Protein AF-A4RTM7-F1 (afdb_monomer_lite)

Structure (mmCIF, N/CA/C/O backbone):
data_AF-A4RTM7-F1
#
_entry.id   AF-A4RTM7-F1
#
loop_
_atom_site.group_PDB
_atom_site.id
_atom_site.type_symbol
_atom_site.label_atom_id
_atom_site.label_alt_id
_atom_site.label_comp_id
_atom_site.label_asym_id
_atom_site.label_entity_id
_atom_site.label_seq_id
_atom_site.pdbx_PDB_ins_code
_atom_site.Cartn_x
_atom_site.Cartn_y
_atom_site.Cartn_z
_atom_site.occupancy
_atom_site.B_iso_or_equiv
_atom_site.auth_seq_id
_atom_site.auth_comp_id
_atom_site.auth_asym_id
_atom_site.auth_atom_id
_atom_site.pdbx_PDB_model_num
ATOM 1 N N . MET A 1 1 ? 20.385 11.181 -32.092 1.00 35.66 1 MET A N 1
ATOM 2 C CA . MET A 1 1 ? 19.353 11.398 -31.061 1.00 35.66 1 MET A CA 1
ATOM 3 C C . MET A 1 1 ? 19.000 10.026 -30.516 1.00 35.66 1 MET A C 1
ATOM 5 O O . MET A 1 1 ? 18.228 9.330 -31.153 1.00 35.66 1 MET A O 1
ATOM 9 N N . HIS A 1 2 ? 19.678 9.574 -29.461 1.00 38.41 2 HIS A N 1
ATOM 10 C CA . HIS A 1 2 ? 19.558 8.192 -28.982 1.00 38.41 2 HIS A CA 1
ATOM 11 C C . HIS A 1 2 ? 19.616 8.153 -27.453 1.00 38.41 2 HIS A C 1
ATOM 13 O O . HIS A 1 2 ? 20.612 7.759 -26.874 1.00 38.41 2 HIS A O 1
ATOM 19 N N . SER A 1 3 ? 18.560 8.628 -26.807 1.00 40.50 3 SER A N 1
ATOM 20 C CA . SER A 1 3 ? 18.019 8.032 -25.582 1.00 40.50 3 SER A CA 1
ATOM 21 C C . SER A 1 3 ? 16.742 8.798 -25.261 1.00 40.50 3 SER A C 1
ATOM 23 O O . SER A 1 3 ? 16.770 10.014 -25.075 1.00 40.50 3 SER A O 1
ATOM 25 N N . ALA A 1 4 ? 15.602 8.115 -25.308 1.00 44.12 4 ALA A N 1
ATOM 26 C CA . ALA A 1 4 ? 14.335 8.695 -24.893 1.00 44.12 4 ALA A CA 1
ATOM 27 C C . ALA A 1 4 ? 14.225 8.519 -23.379 1.00 44.12 4 ALA A C 1
ATOM 29 O O . ALA A 1 4 ? 13.539 7.623 -22.895 1.00 44.12 4 ALA A O 1
ATOM 30 N N . THR A 1 5 ? 14.937 9.353 -22.625 1.00 45.16 5 THR A N 1
ATOM 31 C CA . THR A 1 5 ? 14.685 9.457 -21.192 1.00 45.16 5 THR A CA 1
ATOM 32 C C . THR A 1 5 ? 13.267 9.985 -21.013 1.00 45.16 5 THR A C 1
ATOM 34 O O . THR A 1 5 ? 12.928 11.064 -21.503 1.00 45.16 5 THR A O 1
ATOM 37 N N . LEU A 1 6 ? 12.411 9.225 -20.336 1.00 50.06 6 LEU A N 1
ATOM 38 C CA . LEU A 1 6 ? 11.106 9.733 -19.936 1.00 50.06 6 LEU A CA 1
ATOM 39 C C . LEU A 1 6 ? 11.313 10.876 -18.941 1.00 50.06 6 LEU A C 1
ATOM 41 O O . LEU A 1 6 ? 11.918 10.680 -17.890 1.00 50.06 6 LEU A O 1
ATOM 45 N N . LEU A 1 7 ? 10.761 12.049 -19.268 1.00 50.59 7 LEU A N 1
ATOM 46 C CA . LEU A 1 7 ? 10.755 13.267 -18.441 1.00 50.59 7 LEU A CA 1
ATOM 47 C C . LEU A 1 7 ? 10.391 13.014 -16.966 1.00 50.59 7 LEU A C 1
ATOM 49 O O . LEU A 1 7 ? 10.786 13.784 -16.105 1.00 50.59 7 LEU A O 1
ATOM 53 N N . VAL A 1 8 ? 9.647 11.943 -16.678 1.00 52.91 8 VAL A N 1
ATOM 54 C CA . VAL A 1 8 ? 9.121 11.613 -15.345 1.00 52.91 8 VAL A CA 1
ATOM 55 C C . VAL A 1 8 ? 10.123 10.915 -14.418 1.00 52.91 8 VAL A C 1
ATOM 57 O O . VAL A 1 8 ? 9.896 10.895 -13.216 1.00 52.91 8 VAL A O 1
ATOM 60 N N . LEU A 1 9 ? 11.213 10.343 -14.943 1.00 63.09 9 LEU A N 1
ATOM 61 C CA . LEU A 1 9 ? 12.260 9.689 -14.137 1.00 63.09 9 LEU A CA 1
ATOM 62 C C . LEU A 1 9 ? 13.563 10.484 -14.114 1.00 63.09 9 LEU A C 1
ATOM 64 O O . LEU A 1 9 ? 14.554 10.010 -13.573 1.00 63.09 9 LEU A O 1
ATOM 68 N N . ILE A 1 10 ? 13.576 11.677 -14.710 1.00 65.25 10 ILE A N 1
ATOM 69 C CA . ILE A 1 10 ? 14.789 12.478 -14.853 1.00 65.25 10 ILE A CA 1
ATOM 70 C C . ILE A 1 10 ? 15.403 12.837 -13.491 1.00 65.25 10 ILE A C 1
ATOM 72 O O . ILE A 1 10 ? 16.616 12.784 -13.351 1.00 65.25 10 ILE A O 1
ATOM 76 N N . ASP A 1 11 ? 14.562 13.065 -12.477 1.00 68.69 11 ASP A N 1
ATOM 77 C CA . ASP A 1 11 ? 14.978 13.335 -11.094 1.00 68.69 11 ASP A CA 1
ATOM 78 C C . ASP A 1 11 ? 15.371 12.055 -10.323 1.00 68.69 11 ASP A C 1
ATOM 80 O O . ASP A 1 11 ? 15.951 12.116 -9.241 1.00 68.69 11 ASP A O 1
ATOM 84 N N . CYS A 1 12 ? 15.069 10.878 -10.880 1.00 74.44 12 CYS A N 1
ATOM 85 C CA . CYS A 1 12 ? 15.491 9.574 -10.365 1.00 74.44 12 CYS A CA 1
ATOM 86 C C . CYS A 1 12 ? 16.828 9.110 -10.961 1.00 74.44 12 CYS A C 1
ATOM 88 O O . CYS A 1 12 ? 17.224 7.969 -10.723 1.00 74.44 12 CYS A O 1
ATOM 90 N N . MET A 1 13 ? 17.509 9.945 -11.749 1.00 75.12 13 MET A N 1
ATOM 91 C CA . MET A 1 13 ? 18.820 9.641 -12.315 1.00 75.12 13 MET A CA 1
ATOM 92 C C . MET A 1 13 ? 19.762 10.828 -12.131 1.00 75.12 13 MET A C 1
ATOM 94 O O . MET A 1 13 ? 19.391 11.980 -12.338 1.00 75.12 13 MET A O 1
ATOM 98 N N . ASP A 1 14 ? 21.024 10.550 -11.819 1.00 70.88 14 ASP A N 1
ATOM 99 C CA . ASP A 1 14 ? 22.075 11.565 -11.842 1.00 70.88 14 ASP A CA 1
ATOM 100 C C . ASP A 1 14 ? 22.488 11.797 -13.303 1.00 70.88 14 ASP A C 1
ATOM 102 O O . ASP A 1 14 ? 23.318 11.068 -13.844 1.00 70.88 14 ASP A O 1
ATOM 106 N N . ILE A 1 15 ? 21.847 12.752 -13.983 1.00 65.69 15 ILE A N 1
ATOM 107 C CA . ILE A 1 15 ? 22.048 13.006 -15.422 1.00 65.69 15 ILE A CA 1
ATOM 108 C C . ILE A 1 15 ? 23.529 13.235 -15.754 1.00 65.69 15 ILE A C 1
ATOM 110 O O . ILE A 1 15 ? 24.012 12.721 -16.765 1.00 65.69 15 ILE A O 1
ATOM 114 N N . ASP A 1 16 ? 24.257 13.954 -14.897 1.00 64.19 16 ASP A N 1
ATOM 115 C CA . ASP A 1 16 ? 25.667 14.283 -15.114 1.00 64.19 16 ASP A CA 1
ATOM 116 C C . ASP A 1 16 ? 26.545 13.025 -15.049 1.00 64.19 16 ASP A C 1
ATOM 118 O O . ASP A 1 16 ? 27.434 12.839 -15.886 1.00 64.19 16 ASP A O 1
ATOM 122 N N . LYS A 1 17 ? 26.260 12.109 -14.112 1.00 59.34 17 LYS A N 1
ATOM 123 C CA . LYS A 1 17 ? 26.931 10.799 -14.056 1.00 59.34 17 LYS A CA 1
ATOM 124 C C . LYS A 1 17 ? 26.463 9.830 -15.139 1.00 59.34 17 LYS A C 1
ATOM 126 O O . LYS A 1 17 ? 27.262 9.011 -15.585 1.00 59.34 17 LYS A O 1
ATOM 131 N N . THR A 1 18 ? 25.198 9.900 -15.549 1.00 57.69 18 THR A N 1
ATOM 132 C CA . THR A 1 18 ? 24.585 8.891 -16.428 1.00 57.69 18 THR A CA 1
ATOM 133 C C . THR A 1 18 ? 24.803 9.190 -17.916 1.00 57.69 18 THR A C 1
ATOM 135 O O . THR A 1 18 ? 24.801 8.274 -18.737 1.00 57.69 18 THR A O 1
ATOM 138 N N . LEU A 1 19 ? 25.015 10.457 -18.289 1.00 57.09 19 LEU A N 1
ATOM 139 C CA . LEU A 1 19 ? 25.374 10.834 -19.661 1.00 57.09 19 LEU A CA 1
ATOM 140 C C . LEU A 1 19 ? 26.894 10.813 -19.900 1.00 57.09 19 LEU A C 1
ATOM 142 O O . LEU A 1 19 ? 27.344 10.424 -20.981 1.00 57.09 19 LEU A O 1
ATOM 146 N N . GLY A 1 20 ? 27.716 11.200 -18.917 1.00 54.91 20 GLY A N 1
ATOM 147 C CA . GLY A 1 20 ? 29.158 11.363 -19.140 1.00 54.91 20 GLY A CA 1
ATOM 148 C C . GLY A 1 20 ? 29.449 12.250 -20.374 1.00 54.9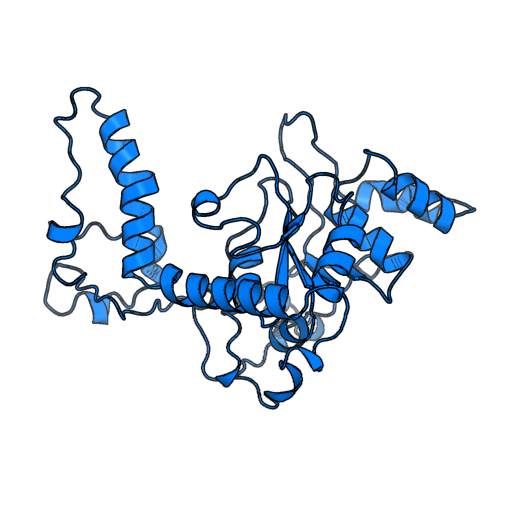1 20 GLY A C 1
ATOM 149 O O . GLY A 1 20 ? 28.713 13.200 -20.634 1.00 54.91 20 GLY A O 1
ATOM 150 N N . PRO A 1 21 ? 30.492 11.970 -21.184 1.00 54.19 21 PRO A N 1
ATOM 151 C CA . PRO A 1 21 ? 30.717 12.669 -22.456 1.00 54.19 21 PRO A CA 1
ATOM 152 C C . PRO A 1 21 ? 29.805 12.180 -23.602 1.00 54.19 21 PRO A C 1
ATOM 154 O O . PRO A 1 21 ? 29.911 12.688 -24.721 1.00 54.19 21 PRO A O 1
ATOM 157 N N . SER A 1 22 ? 28.953 11.174 -23.366 1.00 57.12 22 SER A N 1
ATOM 158 C CA . SER A 1 22 ? 28.085 10.571 -24.379 1.00 57.12 22 SER A CA 1
ATOM 159 C C . SER A 1 22 ? 26.723 11.276 -24.433 1.00 57.12 22 SER A C 1
ATOM 161 O O . SER A 1 22 ? 26.151 11.606 -23.398 1.00 57.12 22 SER A O 1
ATOM 163 N N . PRO A 1 23 ? 26.113 11.461 -25.618 1.00 59.75 23 PRO A N 1
ATOM 164 C CA . PRO A 1 23 ? 24.741 11.959 -25.724 1.00 59.75 23 PRO A CA 1
ATOM 165 C C . PRO A 1 23 ? 23.679 10.891 -25.389 1.00 59.75 23 PRO A C 1
ATOM 167 O O . PRO A 1 23 ? 22.499 11.100 -25.681 1.00 59.75 23 PRO A O 1
ATOM 170 N N . THR A 1 24 ? 24.080 9.727 -24.865 1.00 61.62 24 THR A N 1
ATOM 171 C CA . THR A 1 24 ? 23.216 8.566 -24.620 1.00 61.62 24 THR A CA 1
ATOM 172 C C . THR A 1 24 ? 23.291 8.147 -23.156 1.00 61.62 24 THR A C 1
ATOM 174 O O . THR A 1 24 ? 24.383 7.935 -22.638 1.00 61.62 24 THR A O 1
ATOM 177 N N . LEU A 1 25 ? 22.130 7.990 -22.519 1.00 69.19 25 LEU A N 1
ATOM 178 C CA . LEU A 1 25 ? 22.004 7.464 -21.160 1.00 69.19 25 LEU A CA 1
ATOM 179 C C . LEU A 1 25 ? 22.449 5.994 -21.132 1.00 69.19 25 LEU A C 1
ATOM 181 O O . LEU A 1 25 ? 21.769 5.149 -21.719 1.00 69.19 25 LEU A O 1
ATOM 185 N N . ASP A 1 26 ? 23.575 5.701 -20.485 1.00 76.31 26 ASP A N 1
ATOM 186 C CA . ASP A 1 26 ? 24.076 4.332 -20.346 1.00 76.31 26 ASP A CA 1
ATOM 187 C C . ASP A 1 26 ? 23.520 3.688 -19.067 1.00 76.31 26 ASP A C 1
ATOM 189 O O . ASP A 1 26 ? 24.003 3.954 -17.969 1.00 76.31 26 ASP A O 1
ATOM 193 N N . VAL A 1 27 ? 22.458 2.890 -19.203 1.00 80.44 27 VAL A N 1
ATOM 194 C CA . VAL A 1 27 ? 21.767 2.238 -18.079 1.00 80.44 27 VAL A CA 1
ATOM 195 C C . VAL A 1 27 ? 22.198 0.779 -17.995 1.00 80.44 27 VAL A C 1
ATOM 197 O O . VAL A 1 27 ? 22.169 0.069 -18.998 1.00 80.44 27 VAL A O 1
ATOM 200 N N . THR A 1 28 ? 22.552 0.326 -16.793 1.00 85.56 28 THR A N 1
ATOM 201 C CA . THR A 1 28 ? 22.936 -1.065 -16.508 1.00 85.56 28 THR A CA 1
ATOM 202 C C . THR A 1 28 ? 21.862 -1.784 -15.675 1.00 85.56 28 THR A C 1
ATOM 204 O O . THR A 1 28 ? 21.044 -1.116 -15.032 1.00 85.56 28 THR A O 1
ATOM 207 N N . PRO A 1 29 ? 21.843 -3.133 -15.634 1.00 86.94 29 PRO A N 1
ATOM 208 C CA . PRO A 1 29 ? 20.825 -3.894 -14.899 1.00 86.94 29 PRO A CA 1
ATOM 209 C C . PRO A 1 29 ? 20.849 -3.680 -13.380 1.00 86.94 29 PRO A C 1
ATOM 211 O O . PRO A 1 29 ? 19.856 -3.944 -12.707 1.00 86.94 29 PRO A O 1
ATOM 214 N N . ASP A 1 30 ? 21.968 -3.196 -12.842 1.00 87.75 30 ASP A N 1
ATOM 215 C CA . ASP A 1 30 ? 22.159 -2.925 -11.413 1.00 87.75 30 ASP A CA 1
ATOM 216 C C . ASP A 1 30 ? 22.089 -1.424 -11.086 1.00 87.75 30 ASP A C 1
ATOM 218 O O . ASP A 1 30 ? 22.404 -1.012 -9.972 1.00 87.75 30 ASP A O 1
ATOM 222 N N . MET A 1 31 ? 21.704 -0.585 -12.056 1.00 88.00 31 MET A N 1
ATOM 223 C CA . MET A 1 31 ? 21.584 0.854 -11.843 1.00 88.00 31 MET A CA 1
ATOM 224 C C . MET A 1 31 ? 20.401 1.182 -10.929 1.00 88.00 31 MET A C 1
ATOM 226 O O . MET A 1 31 ? 19.234 0.965 -11.277 1.00 88.00 31 MET A O 1
ATOM 230 N N . GLU A 1 32 ? 20.724 1.779 -9.786 1.00 87.88 32 GLU A N 1
ATOM 231 C CA . GLU A 1 32 ? 19.755 2.196 -8.781 1.00 87.88 32 GLU A CA 1
ATOM 232 C C . GLU A 1 32 ? 19.266 3.633 -9.020 1.00 87.88 32 GLU A C 1
ATOM 234 O O . GLU A 1 32 ? 20.067 4.495 -9.398 1.00 87.88 32 GLU A O 1
ATOM 239 N N . PRO A 1 33 ? 17.967 3.923 -8.812 1.00 87.00 33 PRO A N 1
ATOM 240 C CA . PRO A 1 33 ? 17.442 5.277 -8.916 1.00 87.00 33 PRO A CA 1
ATOM 241 C C . PRO A 1 33 ? 17.956 6.159 -7.773 1.00 87.00 33 PRO A C 1
ATOM 243 O O . PRO A 1 33 ? 18.181 5.688 -6.659 1.00 87.00 33 PRO A O 1
ATOM 246 N N . THR A 1 34 ? 18.074 7.457 -8.047 1.00 81.75 34 THR A N 1
ATOM 247 C CA . THR A 1 34 ? 18.529 8.485 -7.095 1.00 81.75 34 THR A CA 1
ATOM 248 C C . THR A 1 34 ? 17.395 9.227 -6.396 1.00 81.75 34 THR A C 1
ATOM 250 O O . THR A 1 34 ? 17.657 10.106 -5.581 1.00 81.75 34 THR A O 1
ATOM 253 N N . CYS A 1 35 ? 16.137 8.945 -6.741 1.00 79.56 35 CYS A N 1
ATOM 254 C CA . CYS A 1 35 ? 15.001 9.599 -6.108 1.00 79.56 35 CYS A CA 1
ATOM 255 C C . CYS A 1 35 ? 14.649 8.917 -4.783 1.00 7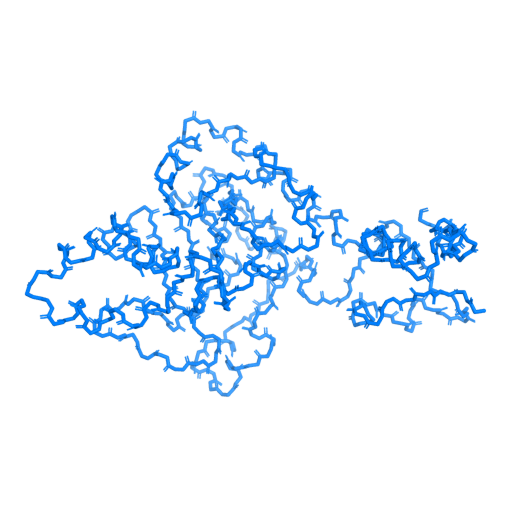9.56 35 CYS A C 1
ATOM 257 O O . CYS A 1 35 ? 14.456 7.703 -4.726 1.00 79.56 35 CYS A O 1
ATOM 259 N N . GLU A 1 36 ? 14.510 9.738 -3.743 1.00 78.06 36 GLU A N 1
ATOM 260 C CA . GLU A 1 36 ? 14.349 9.331 -2.342 1.00 78.06 36 GLU A CA 1
ATOM 261 C C . GLU A 1 36 ? 13.231 8.298 -2.139 1.00 78.06 36 GLU A C 1
ATOM 263 O O . GLU A 1 36 ? 13.431 7.291 -1.477 1.00 78.06 36 GLU A O 1
ATOM 268 N N . PHE A 1 37 ? 12.072 8.465 -2.784 1.00 78.81 37 PHE A N 1
ATOM 269 C CA . PHE A 1 37 ? 10.918 7.569 -2.599 1.00 78.81 37 PHE A CA 1
ATOM 270 C C . PHE A 1 37 ? 11.091 6.149 -3.172 1.00 78.81 37 PHE A C 1
ATOM 272 O O . PHE A 1 37 ? 10.228 5.296 -2.961 1.00 78.81 37 PHE A O 1
ATOM 279 N N . LEU A 1 38 ? 12.143 5.903 -3.957 1.00 86.31 38 LEU A N 1
ATOM 280 C CA . LEU A 1 38 ? 12.502 4.569 -4.436 1.00 86.31 38 LEU A CA 1
ATOM 281 C C . LEU A 1 38 ? 13.776 4.054 -3.783 1.00 86.31 38 LEU A C 1
ATOM 283 O O . LEU A 1 38 ? 14.109 2.896 -4.010 1.00 86.31 38 LEU A O 1
ATOM 287 N N . GLU A 1 39 ? 14.508 4.872 -3.035 1.00 87.06 39 GLU A N 1
ATOM 288 C CA . GLU A 1 39 ? 15.776 4.488 -2.431 1.00 87.06 39 GLU A CA 1
ATOM 289 C C . GLU A 1 39 ? 15.563 3.449 -1.325 1.00 87.06 39 GLU A C 1
ATOM 291 O O . GLU A 1 39 ? 14.649 3.568 -0.516 1.00 87.06 39 GLU A O 1
ATOM 296 N N . MET A 1 40 ? 16.417 2.423 -1.275 1.00 88.56 40 MET A N 1
ATOM 297 C CA . MET A 1 40 ? 16.547 1.574 -0.089 1.00 88.56 40 MET A CA 1
ATOM 298 C C . MET A 1 40 ? 17.671 2.152 0.773 1.00 88.56 40 MET A C 1
ATOM 300 O O . MET A 1 40 ? 18.841 1.896 0.468 1.00 88.56 40 MET A O 1
ATOM 304 N N . PRO A 1 41 ? 17.357 2.941 1.814 1.00 85.88 41 PRO A N 1
ATOM 305 C CA . PRO A 1 41 ? 18.367 3.670 2.554 1.00 85.88 41 PRO A CA 1
ATOM 306 C C . PRO A 1 41 ? 19.289 2.696 3.289 1.00 85.88 41 PRO A C 1
ATOM 308 O O . PRO A 1 41 ? 18.890 1.596 3.679 1.00 85.88 41 PRO A O 1
ATOM 311 N N . SER A 1 42 ? 20.546 3.095 3.475 1.00 84.44 42 SER A N 1
ATOM 312 C CA . SER A 1 42 ? 21.519 2.334 4.276 1.00 84.44 42 SER A CA 1
ATOM 313 C C . SER A 1 42 ? 21.538 2.759 5.747 1.00 84.44 42 SER A C 1
ATOM 315 O O . SER A 1 42 ? 22.036 2.025 6.598 1.00 84.44 42 SER A O 1
ATOM 317 N N . THR A 1 43 ? 20.957 3.919 6.056 1.00 82.69 43 THR A N 1
ATOM 318 C CA . THR A 1 43 ? 20.811 4.471 7.404 1.00 82.69 43 THR A CA 1
ATOM 319 C C . THR A 1 43 ? 19.396 4.983 7.600 1.00 82.69 43 THR A C 1
ATOM 321 O O . THR A 1 43 ? 18.791 5.488 6.662 1.00 82.69 43 THR A O 1
ATOM 324 N N . LYS A 1 44 ? 18.870 4.877 8.818 1.00 79.00 44 LYS A N 1
ATOM 325 C CA . LYS A 1 44 ? 17.570 5.454 9.159 1.00 79.00 44 LYS A CA 1
ATOM 326 C C . LYS A 1 44 ? 17.652 6.985 9.171 1.00 79.00 44 LYS A C 1
ATOM 328 O O . LYS A 1 44 ? 18.498 7.541 9.871 1.00 79.00 44 LYS A O 1
ATOM 333 N N . ASP A 1 45 ? 16.736 7.641 8.467 1.00 72.38 45 ASP A N 1
ATOM 334 C CA . ASP A 1 45 ? 16.596 9.095 8.513 1.00 72.38 45 ASP A CA 1
ATOM 335 C C . ASP A 1 45 ? 15.877 9.564 9.787 1.00 72.38 45 ASP A C 1
ATOM 337 O O . ASP A 1 45 ? 14.937 8.931 10.277 1.00 72.38 45 ASP A O 1
ATOM 341 N N . ASP A 1 46 ? 16.321 10.702 10.333 1.00 75.00 46 ASP A N 1
ATOM 342 C CA . ASP A 1 46 ? 15.613 11.400 11.408 1.00 75.00 46 ASP A CA 1
ATOM 343 C C . ASP A 1 46 ? 14.520 12.293 10.815 1.00 75.00 46 ASP A C 1
ATOM 345 O O . ASP A 1 46 ? 14.767 13.364 10.250 1.00 75.00 46 ASP A O 1
ATOM 349 N N . MET A 1 47 ? 13.288 11.835 10.988 1.00 74.62 47 MET A N 1
ATOM 350 C CA . MET A 1 47 ? 12.090 12.462 10.450 1.00 74.62 47 MET A CA 1
ATOM 351 C C . MET A 1 47 ? 11.273 13.198 11.515 1.00 74.62 47 MET A C 1
ATOM 353 O O . MET A 1 47 ? 10.154 13.637 11.258 1.00 74.62 47 MET A O 1
ATOM 357 N N . SER A 1 48 ? 11.871 13.488 12.676 1.00 71.25 48 SER A N 1
ATOM 358 C CA . SER A 1 48 ? 11.268 14.348 13.709 1.00 71.25 48 SER A CA 1
ATOM 359 C C . SER A 1 48 ? 10.853 15.735 13.187 1.00 71.25 48 SER A C 1
ATOM 361 O O . SER A 1 48 ? 9.928 16.361 13.709 1.00 71.25 48 SER A O 1
ATOM 363 N N . LYS A 1 49 ? 11.474 16.209 12.095 1.00 70.19 49 LYS A N 1
ATOM 364 C CA . LYS A 1 49 ? 11.085 17.431 11.361 1.00 70.19 49 LYS A CA 1
ATOM 365 C C . LYS A 1 49 ? 9.689 17.365 10.716 1.00 70.19 49 LYS A C 1
ATOM 367 O O . LYS A 1 49 ? 9.162 18.412 10.324 1.00 70.19 49 LYS A O 1
ATOM 372 N N . CYS A 1 50 ? 9.126 16.166 10.578 1.00 71.00 50 CYS A N 1
ATOM 373 C CA . CYS A 1 50 ? 7.815 15.897 9.993 1.00 71.00 50 CYS A CA 1
ATOM 374 C C . CYS A 1 50 ? 6.695 15.814 11.032 1.00 71.00 50 CYS A C 1
ATOM 376 O O . CYS A 1 50 ? 5.519 15.915 10.673 1.00 71.00 50 CYS A O 1
ATOM 378 N N . ASP A 1 51 ? 7.034 15.760 12.322 1.00 66.94 51 ASP A N 1
ATOM 379 C CA . ASP A 1 51 ? 6.064 15.998 13.379 1.00 66.94 51 ASP A CA 1
ATOM 380 C C . ASP A 1 51 ? 5.624 17.467 13.385 1.00 66.94 51 ASP A C 1
ATOM 382 O O . ASP A 1 51 ? 6.413 18.401 13.227 1.00 66.94 51 ASP A O 1
ATOM 386 N N . ARG A 1 52 ? 4.332 17.716 13.629 1.00 53.75 52 ARG A N 1
ATOM 387 C CA . ARG A 1 52 ? 3.753 19.075 13.598 1.00 53.75 52 ARG A CA 1
ATOM 388 C C . ARG A 1 52 ? 4.407 20.049 14.597 1.00 53.75 52 ARG A C 1
ATOM 390 O O . ARG A 1 52 ? 4.288 21.262 14.416 1.00 53.75 52 ARG A O 1
ATOM 397 N N . SER A 1 53 ? 5.096 19.565 15.635 1.00 53.00 53 SER A N 1
ATOM 398 C CA . SER A 1 53 ? 5.916 20.409 16.522 1.00 53.00 53 SER A CA 1
ATOM 399 C C . SER A 1 53 ? 7.012 21.181 15.778 1.00 53.00 53 SER A C 1
ATOM 401 O O . SER A 1 53 ? 7.469 22.200 16.287 1.00 53.00 53 SER A O 1
ATOM 403 N N . ALA A 1 54 ? 7.382 20.753 14.569 1.00 48.91 54 ALA A N 1
ATOM 404 C CA . ALA A 1 54 ? 8.375 21.401 13.721 1.00 48.91 54 ALA A CA 1
ATOM 405 C C . ALA A 1 54 ? 7.820 22.566 12.861 1.00 48.91 54 ALA A C 1
ATOM 407 O O . ALA A 1 54 ? 8.572 23.264 12.182 1.00 48.91 54 ALA A O 1
ATOM 408 N N . GLY A 1 55 ? 6.512 22.857 12.913 1.00 55.94 55 GLY A N 1
ATOM 409 C CA . GLY A 1 55 ? 5.929 24.034 12.256 1.00 55.94 55 GLY A CA 1
ATOM 410 C C . GLY A 1 55 ? 5.722 23.864 10.745 1.00 55.94 55 GLY A C 1
ATOM 411 O O . GLY A 1 55 ? 5.076 22.915 10.310 1.00 55.94 55 GLY A O 1
ATOM 412 N N . SER A 1 56 ? 6.195 24.818 9.932 1.00 51.88 56 SER A N 1
ATOM 413 C CA . SER A 1 56 ? 5.967 24.832 8.470 1.00 51.88 56 SER A CA 1
ATOM 414 C C . SER A 1 56 ? 6.665 23.688 7.715 1.00 51.88 56 SER A C 1
ATOM 416 O O . SER A 1 56 ? 6.222 23.330 6.622 1.00 51.88 56 SER A O 1
ATOM 418 N N . SER A 1 57 ? 7.685 23.061 8.315 1.00 49.88 57 SER A N 1
ATOM 419 C CA . SER A 1 57 ? 8.406 21.914 7.746 1.00 49.88 57 SER A CA 1
ATOM 420 C C . SER A 1 57 ? 7.550 20.651 7.646 1.00 49.88 57 SER A C 1
ATOM 422 O O . SER A 1 57 ? 7.717 19.897 6.700 1.00 49.88 57 SER A O 1
ATOM 424 N N . ALA A 1 58 ? 6.562 20.459 8.529 1.00 51.47 58 ALA A N 1
ATOM 425 C CA . ALA A 1 58 ? 5.670 19.290 8.513 1.00 51.47 58 ALA A CA 1
ATOM 426 C C . ALA A 1 58 ? 4.709 19.255 7.301 1.00 51.47 58 ALA A C 1
ATOM 428 O O . ALA A 1 58 ? 3.902 18.339 7.150 1.00 51.47 58 ALA A O 1
ATOM 429 N N . THR A 1 59 ? 4.749 20.294 6.459 1.00 52.66 59 THR A N 1
ATOM 430 C CA . THR A 1 59 ? 3.994 20.396 5.204 1.00 52.66 59 THR A CA 1
ATOM 431 C C . THR A 1 59 ? 4.853 20.134 3.963 1.00 52.66 59 THR A C 1
ATOM 433 O O . THR A 1 59 ? 4.306 20.136 2.857 1.00 52.66 59 THR A O 1
ATOM 436 N N . SER A 1 60 ? 6.172 19.930 4.120 1.00 57.34 60 SER A N 1
ATOM 437 C CA . SER A 1 60 ? 7.079 19.732 2.986 1.00 57.34 60 SER A CA 1
ATOM 438 C C . SER A 1 60 ? 6.772 18.429 2.245 1.00 57.34 60 SER A C 1
ATOM 440 O O . SER A 1 60 ? 6.214 17.481 2.802 1.00 57.34 60 SER A O 1
ATOM 442 N N . LEU A 1 61 ? 7.119 18.391 0.956 1.00 59.25 61 LEU A N 1
ATOM 443 C CA . LEU A 1 61 ? 7.039 17.169 0.153 1.00 59.25 61 LEU A CA 1
ATOM 444 C C . LEU A 1 61 ? 7.973 16.079 0.697 1.00 59.25 61 LEU A C 1
ATOM 446 O O . LEU A 1 61 ? 7.590 14.914 0.670 1.00 59.25 61 LEU A O 1
ATOM 450 N N . ASP A 1 62 ? 9.112 16.470 1.273 1.00 61.06 62 ASP A N 1
ATOM 451 C CA . ASP A 1 62 ? 10.059 15.587 1.971 1.00 61.06 62 ASP A CA 1
ATOM 452 C C . ASP A 1 62 ? 9.376 14.838 3.120 1.00 61.06 62 ASP A C 1
ATOM 454 O O . ASP A 1 62 ? 9.740 13.723 3.455 1.00 61.06 62 ASP A O 1
ATOM 458 N N . CYS A 1 63 ? 8.339 15.439 3.710 1.00 65.69 63 CYS A N 1
ATOM 459 C CA . CYS A 1 63 ? 7.518 14.815 4.728 1.00 65.69 63 CYS A CA 1
ATOM 460 C C . CYS A 1 63 ? 6.383 13.958 4.154 1.00 65.69 63 CYS A C 1
ATOM 462 O O . CYS A 1 63 ? 5.467 13.683 4.906 1.00 65.69 63 CYS A O 1
ATOM 464 N N . ARG A 1 64 ? 6.354 13.548 2.879 1.00 61.34 64 ARG A N 1
ATOM 465 C CA . ARG A 1 64 ? 5.279 12.685 2.328 1.00 61.34 64 ARG A CA 1
ATOM 466 C C . ARG A 1 64 ? 5.748 11.347 1.781 1.00 61.34 64 ARG A C 1
ATOM 468 O O . ARG A 1 64 ? 4.927 10.435 1.674 1.00 61.34 64 ARG A O 1
ATOM 475 N N . TYR A 1 65 ? 7.000 11.260 1.354 1.00 62.28 65 TYR A N 1
ATOM 476 C CA . TYR A 1 65 ? 7.522 10.126 0.606 1.00 62.28 65 TYR A CA 1
ATOM 477 C C . TYR A 1 65 ? 8.894 9.781 1.162 1.00 62.28 65 TYR A C 1
ATOM 479 O O . TYR A 1 65 ? 9.832 10.541 0.966 1.00 62.28 65 TYR A O 1
ATOM 487 N N . TYR A 1 66 ? 8.994 8.657 1.858 1.00 65.31 66 TYR A N 1
ATOM 488 C CA . TYR A 1 66 ? 10.229 8.232 2.513 1.00 65.31 66 TYR A CA 1
ATOM 489 C C . TYR A 1 66 ? 10.522 6.861 1.989 1.00 65.31 66 TYR A C 1
ATOM 491 O O . TYR A 1 66 ? 9.729 5.968 2.264 1.00 65.31 66 TYR A O 1
ATOM 499 N N . GLY A 1 67 ? 11.602 6.765 1.218 1.00 76.56 67 GLY A N 1
ATOM 500 C CA . GLY A 1 67 ? 12.319 5.528 0.973 1.00 76.56 67 GLY A CA 1
ATOM 501 C C . GLY A 1 67 ? 11.496 4.289 0.655 1.00 76.56 67 GLY A C 1
ATOM 502 O O . GLY A 1 67 ? 10.322 4.290 0.287 1.00 76.56 67 GLY A O 1
ATOM 503 N N . LEU A 1 68 ? 12.201 3.183 0.768 1.00 89.19 68 LEU A N 1
ATOM 504 C CA . LEU A 1 68 ? 11.662 1.852 0.847 1.00 89.19 68 LEU A CA 1
ATOM 505 C C . LEU A 1 68 ? 12.271 1.215 2.080 1.00 89.19 68 LEU A C 1
ATOM 507 O O . LEU A 1 68 ? 13.486 1.274 2.266 1.00 89.19 68 LEU A O 1
ATOM 511 N N . PHE A 1 69 ? 11.453 0.512 2.854 1.00 91.50 69 PHE A N 1
ATOM 512 C CA . PHE A 1 69 ? 11.934 -0.208 4.022 1.00 91.50 69 PHE A CA 1
ATOM 513 C C . PHE A 1 69 ? 13.169 -1.076 3.706 1.00 91.50 69 PHE A C 1
ATOM 515 O O . PHE A 1 69 ? 13.131 -1.971 2.855 1.00 91.50 69 PHE A O 1
ATOM 522 N N . ASN A 1 70 ? 14.256 -0.839 4.443 1.00 91.88 70 ASN A N 1
ATOM 523 C CA . ASN A 1 70 ? 15.463 -1.653 4.404 1.00 91.88 70 ASN A CA 1
ATOM 524 C C . ASN A 1 70 ? 15.841 -2.112 5.815 1.00 91.88 70 ASN A C 1
ATOM 526 O O . ASN A 1 70 ? 16.229 -1.308 6.663 1.00 91.88 70 ASN A O 1
ATOM 530 N N . ILE A 1 71 ? 15.784 -3.424 6.056 1.00 91.81 71 ILE A N 1
ATOM 531 C CA . ILE A 1 71 ? 16.136 -4.011 7.356 1.00 91.81 71 ILE A CA 1
ATOM 532 C C . ILE A 1 71 ? 17.589 -3.725 7.756 1.00 91.81 71 ILE A C 1
ATOM 534 O O . ILE A 1 71 ? 17.901 -3.662 8.944 1.00 91.81 71 ILE A O 1
ATOM 538 N N . ASP A 1 72 ? 18.486 -3.520 6.789 1.00 91.81 72 ASP A N 1
ATOM 539 C CA . ASP A 1 72 ? 19.892 -3.243 7.076 1.00 91.81 72 ASP A CA 1
ATOM 540 C C . ASP A 1 72 ? 20.131 -1.845 7.650 1.00 91.81 72 ASP A C 1
ATOM 542 O O . ASP A 1 72 ? 21.119 -1.659 8.359 1.00 91.81 72 ASP A O 1
ATOM 546 N N . ALA A 1 73 ? 19.201 -0.911 7.431 1.00 90.62 73 ALA A N 1
ATOM 547 C CA . ALA A 1 73 ? 19.218 0.421 8.029 1.00 90.62 73 ALA A CA 1
ATOM 548 C C . ALA A 1 73 ? 18.644 0.459 9.457 1.00 90.62 73 ALA A C 1
ATOM 550 O O . ALA A 1 73 ? 18.730 1.489 10.127 1.00 90.62 73 ALA A O 1
ATOM 551 N N . MET A 1 74 ? 18.034 -0.635 9.930 1.00 90.38 74 MET A N 1
ATOM 552 C CA . MET A 1 74 ? 17.355 -0.680 11.225 1.00 90.38 74 MET A CA 1
ATOM 553 C C . MET A 1 74 ? 18.316 -1.031 12.366 1.00 90.38 74 MET A C 1
ATOM 555 O O . MET A 1 74 ? 19.056 -2.012 12.290 1.00 90.38 74 MET A O 1
ATOM 559 N N . GLU A 1 75 ? 18.245 -0.277 13.468 1.00 88.81 75 GLU A N 1
ATOM 560 C CA . GLU A 1 75 ? 19.099 -0.477 14.652 1.00 88.81 75 GLU A CA 1
ATOM 561 C C . GLU A 1 75 ? 18.915 -1.863 15.287 1.00 88.81 75 GLU A C 1
ATOM 563 O O . GLU A 1 75 ? 19.890 -2.564 15.560 1.00 88.81 75 GLU A O 1
ATOM 568 N N . ASN A 1 76 ? 17.661 -2.276 15.504 1.00 92.38 76 ASN A N 1
ATOM 569 C CA . ASN A 1 76 ? 17.325 -3.582 16.061 1.00 92.38 76 ASN A CA 1
ATOM 570 C C . ASN A 1 76 ? 16.610 -4.452 15.023 1.00 92.38 76 ASN A C 1
ATOM 572 O O . ASN A 1 76 ? 15.383 -4.484 14.960 1.00 92.38 76 ASN A O 1
ATOM 576 N N . LYS A 1 77 ? 17.385 -5.188 14.221 1.00 94.44 77 LYS A N 1
ATOM 577 C CA . LYS A 1 77 ? 16.857 -6.062 13.157 1.00 94.44 77 LYS A CA 1
ATOM 578 C C . LYS A 1 77 ? 15.873 -7.121 13.671 1.00 94.44 77 LYS A C 1
ATOM 580 O O . LYS A 1 77 ? 14.957 -7.486 12.941 1.00 94.44 77 LYS A O 1
ATOM 585 N N . SER A 1 78 ? 16.027 -7.568 14.921 1.00 96.19 78 SER A N 1
ATOM 586 C CA . SER A 1 78 ? 15.152 -8.590 15.510 1.00 96.19 78 SER A CA 1
ATOM 587 C C . SER A 1 78 ? 13.693 -8.137 15.635 1.00 96.19 78 SER A C 1
ATOM 589 O O . SER A 1 78 ? 12.799 -8.965 15.495 1.00 96.19 78 SER A O 1
ATOM 591 N N . ASP A 1 79 ? 13.427 -6.831 15.781 1.00 95.81 79 ASP A N 1
ATOM 592 C CA . ASP A 1 79 ? 12.061 -6.277 15.831 1.00 95.81 79 ASP A CA 1
ATOM 593 C C . ASP A 1 79 ? 11.255 -6.561 14.546 1.00 95.81 79 ASP A C 1
ATOM 595 O O . ASP A 1 79 ? 10.027 -6.496 14.553 1.00 95.81 79 ASP A O 1
ATOM 599 N N . TYR A 1 80 ? 11.950 -6.851 13.443 1.00 96.38 80 TYR A N 1
ATOM 600 C CA . TYR A 1 80 ? 11.389 -7.037 12.104 1.00 96.38 80 TYR A CA 1
ATOM 601 C C . TYR A 1 80 ? 11.367 -8.505 11.669 1.00 96.38 80 TYR A C 1
ATOM 603 O O . TYR A 1 80 ? 10.949 -8.821 10.556 1.00 96.38 80 TYR A O 1
ATOM 611 N N . GLU A 1 81 ? 11.808 -9.416 12.537 1.00 96.56 81 GLU A N 1
ATOM 612 C CA . GLU A 1 81 ? 11.611 -10.845 12.332 1.00 96.56 81 GLU A CA 1
ATOM 613 C C . GLU A 1 81 ? 10.124 -11.181 12.474 1.00 96.56 81 GLU A C 1
ATOM 615 O O . GLU A 1 81 ? 9.438 -10.673 13.359 1.00 96.56 81 GLU A O 1
ATOM 620 N N . TRP A 1 82 ? 9.621 -12.067 11.611 1.00 97.38 82 TRP A N 1
ATOM 621 C CA . TRP A 1 82 ? 8.191 -12.379 11.492 1.00 97.38 82 TRP A CA 1
ATOM 622 C C . TRP A 1 82 ? 7.481 -12.656 12.830 1.00 97.38 82 TRP A C 1
ATOM 624 O O . TRP A 1 82 ? 6.359 -12.193 13.064 1.00 97.38 82 TRP A O 1
ATOM 634 N N . ASP A 1 83 ? 8.143 -13.411 13.708 1.00 97.12 83 ASP A N 1
ATOM 635 C CA . ASP A 1 83 ? 7.589 -13.837 14.995 1.00 97.12 83 ASP A CA 1
ATOM 636 C C . ASP A 1 83 ? 7.518 -12.683 16.013 1.00 97.12 83 ASP A C 1
ATOM 638 O O . ASP A 1 83 ? 6.696 -12.729 16.928 1.00 97.12 83 ASP A O 1
ATOM 642 N N . ASN A 1 84 ? 8.306 -11.621 15.807 1.00 98.12 84 ASN A N 1
ATOM 643 C CA . ASN A 1 84 ? 8.318 -10.403 16.621 1.00 98.12 84 ASN A CA 1
ATOM 644 C C . ASN A 1 84 ? 7.403 -9.301 16.062 1.00 98.12 84 ASN A C 1
ATOM 646 O O . ASN A 1 84 ? 7.115 -8.332 16.770 1.00 98.12 84 ASN A O 1
ATOM 650 N N . LEU A 1 85 ? 6.903 -9.451 14.828 1.00 98.44 85 LEU A N 1
ATOM 651 C CA . LEU A 1 85 ? 5.948 -8.507 14.252 1.00 98.44 85 LEU A CA 1
ATOM 652 C C . LEU A 1 85 ? 4.668 -8.440 15.092 1.00 98.44 85 LEU A C 1
ATOM 654 O O . LEU A 1 85 ? 4.078 -9.455 15.474 1.00 98.44 85 LEU A O 1
ATOM 658 N N . ILE A 1 86 ? 4.188 -7.218 15.299 1.00 98.38 86 ILE A N 1
ATOM 659 C CA . ILE A 1 86 ? 2.922 -6.907 15.949 1.00 98.38 86 ILE A CA 1
ATOM 660 C C . ILE A 1 86 ? 1.798 -7.533 15.118 1.00 98.38 86 ILE A C 1
ATOM 662 O O . ILE A 1 86 ? 1.578 -7.152 13.967 1.00 98.38 86 ILE A O 1
ATOM 666 N N . ASP A 1 87 ? 1.058 -8.465 15.721 1.00 97.88 87 ASP A N 1
ATOM 667 C CA . ASP A 1 87 ? -0.079 -9.176 15.120 1.00 97.88 87 ASP A CA 1
ATOM 668 C C . ASP A 1 87 ? -1.325 -8.277 14.974 1.00 97.88 87 ASP A C 1
ATOM 670 O O . ASP A 1 87 ? -2.389 -8.528 15.541 1.00 97.88 87 ASP A O 1
ATOM 674 N N . LYS A 1 88 ? -1.165 -7.163 14.259 1.00 98.19 88 LYS A N 1
ATOM 675 C CA . LYS A 1 88 ? -2.159 -6.108 14.074 1.00 98.19 88 LYS A CA 1
ATOM 676 C C . LYS A 1 88 ? -2.014 -5.494 12.689 1.00 98.19 88 LYS A C 1
ATOM 678 O O . LYS A 1 88 ? -0.913 -5.420 12.145 1.00 98.19 88 LYS A O 1
ATOM 683 N N . ALA A 1 89 ? -3.131 -5.057 12.116 1.00 98.38 89 ALA A N 1
ATOM 684 C CA . ALA A 1 89 ? -3.117 -4.311 10.867 1.00 98.38 89 ALA A CA 1
ATOM 685 C C . ALA A 1 89 ? -2.829 -2.833 11.117 1.00 98.38 89 ALA A C 1
ATOM 687 O O . ALA A 1 89 ? -3.300 -2.292 12.115 1.00 98.38 89 ALA A O 1
ATOM 688 N N . ILE A 1 90 ? -2.111 -2.167 10.215 1.00 97.12 90 ILE A N 1
ATOM 689 C CA . ILE A 1 90 ? -1.850 -0.729 10.311 1.00 97.12 90 ILE A CA 1
ATOM 690 C C . ILE A 1 90 ? -2.252 0.027 9.048 1.00 97.12 90 ILE A C 1
ATOM 692 O O . ILE A 1 90 ? -2.081 -0.441 7.920 1.00 97.12 90 ILE A O 1
ATOM 696 N N . TRP A 1 91 ? -2.791 1.230 9.252 1.00 94.88 91 TRP A N 1
ATOM 697 C CA . TRP A 1 91 ? -3.044 2.197 8.194 1.00 94.88 91 TRP A CA 1
ATOM 698 C C . TRP A 1 91 ? -2.927 3.639 8.698 1.00 94.88 91 TRP A C 1
ATOM 700 O O . TRP A 1 91 ? -3.478 3.999 9.744 1.00 94.88 91 TRP A O 1
ATOM 710 N N . ARG A 1 92 ? -2.274 4.492 7.909 1.00 90.69 92 ARG A N 1
ATOM 711 C CA . ARG A 1 92 ? -2.374 5.952 8.004 1.00 90.69 92 ARG A CA 1
ATOM 712 C C . ARG A 1 92 ? -2.621 6.506 6.611 1.00 90.69 92 ARG A C 1
ATOM 714 O O . ARG A 1 92 ? -2.051 6.020 5.636 1.00 90.69 92 ARG A O 1
ATOM 721 N N . GLY A 1 93 ? -3.469 7.519 6.520 1.00 87.38 93 GLY A N 1
ATOM 722 C CA . GLY A 1 93 ? -3.697 8.220 5.268 1.00 87.38 93 GLY A CA 1
ATOM 723 C C . GLY A 1 93 ? -4.794 9.265 5.362 1.00 87.38 93 GLY A C 1
ATOM 724 O O . GLY A 1 93 ? -5.590 9.289 6.302 1.00 87.38 93 GLY A O 1
ATOM 725 N N . SER A 1 94 ? -4.826 10.132 4.360 1.00 86.62 94 SER A N 1
ATOM 726 C CA . SER A 1 94 ? -5.786 11.223 4.267 1.00 86.62 94 SER A CA 1
ATOM 727 C C . SER A 1 94 ? -7.217 10.723 4.091 1.00 86.62 94 SER A C 1
ATOM 729 O O . SER A 1 94 ? -7.467 9.715 3.411 1.00 86.62 94 SER A O 1
ATOM 731 N N . ASP A 1 95 ? -8.159 11.473 4.657 1.00 89.06 95 ASP A N 1
ATOM 732 C CA . ASP A 1 95 ? -9.573 11.313 4.346 1.00 89.06 95 ASP A CA 1
ATOM 733 C C . ASP A 1 95 ? -9.848 11.872 2.946 1.00 89.06 95 ASP A C 1
ATOM 735 O O . ASP A 1 95 ? -9.692 13.063 2.700 1.00 89.06 95 ASP A O 1
ATOM 739 N N . TYR A 1 96 ? -10.173 10.982 2.014 1.00 88.12 96 TYR A N 1
ATOM 740 C CA . TYR A 1 96 ? -10.493 11.313 0.630 1.00 88.12 96 TYR A CA 1
ATOM 741 C C . TYR A 1 96 ? -11.699 10.488 0.198 1.00 88.12 96 TYR A C 1
ATOM 743 O O . TYR A 1 96 ? -11.875 9.349 0.644 1.00 88.12 96 TYR A O 1
ATOM 751 N N . VAL A 1 97 ? -12.479 11.037 -0.735 1.00 92.12 97 VAL A N 1
ATOM 752 C CA . VAL A 1 97 ? -13.553 10.306 -1.418 1.00 92.12 97 VAL A CA 1
ATOM 753 C C . VAL A 1 97 ? -13.046 8.979 -1.987 1.00 92.12 97 VAL A C 1
ATOM 755 O O . VAL A 1 97 ? -11.903 8.873 -2.432 1.00 92.12 97 VAL A O 1
ATOM 758 N N . PHE A 1 98 ? -13.905 7.966 -2.004 1.00 95.06 98 PHE A N 1
ATOM 759 C CA . PHE A 1 98 ? -13.624 6.682 -2.642 1.00 95.06 98 PHE A CA 1
ATOM 760 C C . PHE A 1 98 ? -14.214 6.667 -4.055 1.00 95.06 98 PHE A C 1
ATOM 762 O O . PHE A 1 98 ? -15.390 6.996 -4.204 1.00 95.06 98 PHE A O 1
ATOM 769 N N . LEU A 1 99 ? -13.420 6.280 -5.062 1.00 93.06 99 LEU A N 1
ATOM 770 C CA . LEU A 1 99 ? -13.785 6.266 -6.490 1.00 93.06 99 LEU A CA 1
ATOM 771 C C . LEU A 1 99 ? -14.341 7.619 -6.980 1.00 93.06 99 LEU A C 1
ATOM 773 O O . LEU A 1 99 ? -15.548 7.800 -7.132 1.00 93.06 99 LEU A O 1
ATOM 777 N N . SER A 1 100 ? -13.462 8.596 -7.209 1.00 86.25 100 SER A N 1
ATOM 778 C CA . SER A 1 100 ? -13.852 9.971 -7.547 1.00 86.25 100 SER A CA 1
ATOM 779 C C . SER A 1 100 ? -14.491 10.087 -8.934 1.00 86.25 100 SER A C 1
ATOM 781 O O . SER A 1 100 ? -14.117 9.395 -9.874 1.00 86.25 100 SER A O 1
ATOM 783 N N . GLY A 1 101 ? -15.440 11.012 -9.091 1.00 80.88 101 GLY A N 1
ATOM 784 C CA . GLY A 1 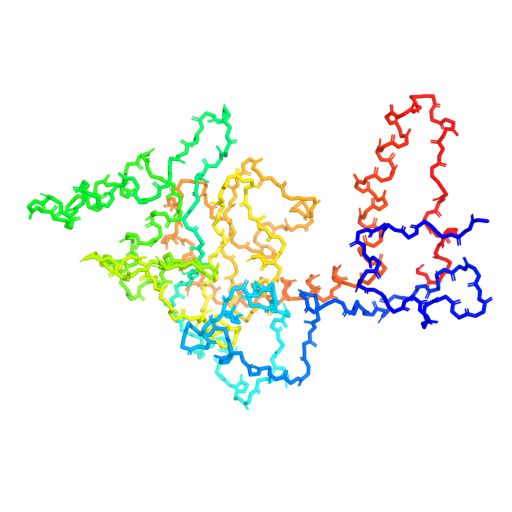101 ? -16.183 11.210 -10.339 1.00 80.88 101 GLY A CA 1
ATOM 785 C C . GLY A 1 101 ? -17.505 10.438 -10.359 1.00 80.88 101 GLY A C 1
ATOM 786 O O . GLY A 1 101 ? -18.153 10.279 -9.329 1.00 80.88 101 GLY A O 1
ATOM 787 N N . HIS A 1 102 ? -17.926 9.975 -11.537 1.00 82.44 102 HIS A N 1
ATOM 788 C CA . HIS A 1 102 ? -19.240 9.344 -11.750 1.00 82.44 102 HIS A CA 1
ATOM 789 C C . HIS A 1 102 ? -19.220 7.813 -11.581 1.00 82.44 102 HIS A C 1
ATOM 791 O O . HIS A 1 102 ? -20.015 7.109 -12.204 1.00 82.44 102 HIS A O 1
ATOM 797 N N . TRP A 1 103 ? -18.305 7.274 -10.769 1.00 86.56 103 TRP A N 1
ATOM 798 C CA . TRP A 1 103 ? -18.229 5.828 -10.555 1.00 86.56 103 TRP A CA 1
ATOM 799 C C . TRP A 1 103 ? -19.420 5.331 -9.723 1.00 86.56 103 TRP A C 1
ATOM 801 O O . TRP A 1 103 ? -19.716 5.930 -8.687 1.00 86.56 103 TRP A O 1
ATOM 811 N N . PRO A 1 104 ? -20.084 4.224 -10.118 1.00 85.38 104 PRO A N 1
ATOM 812 C CA . PRO A 1 104 ? -21.302 3.745 -9.455 1.00 85.38 104 PRO A CA 1
ATOM 813 C C . PRO A 1 104 ? -21.164 3.482 -7.948 1.00 85.38 104 PRO A C 1
ATOM 815 O O . PRO A 1 104 ? -22.120 3.665 -7.198 1.00 85.38 104 PRO A O 1
ATOM 818 N N . ASN A 1 105 ? -19.975 3.073 -7.499 1.00 88.25 105 ASN A N 1
ATOM 819 C CA . ASN A 1 105 ? -19.707 2.706 -6.108 1.00 88.25 105 ASN A CA 1
ATOM 820 C C . ASN A 1 105 ? -19.023 3.812 -5.295 1.00 88.25 105 ASN A C 1
ATOM 822 O O . ASN A 1 105 ? -18.555 3.535 -4.188 1.00 88.25 105 ASN A O 1
ATOM 826 N N . SER A 1 106 ? -18.981 5.047 -5.801 1.00 93.75 106 SER A N 1
ATOM 827 C CA . SER A 1 106 ? -18.313 6.147 -5.108 1.00 93.75 106 SER A CA 1
ATOM 828 C C . SER A 1 106 ? -18.855 6.368 -3.692 1.00 93.75 106 SER A C 1
ATOM 830 O O . SER A 1 106 ? -20.032 6.118 -3.397 1.00 93.75 106 SER A O 1
ATOM 832 N N . LYS A 1 107 ? -17.970 6.787 -2.781 1.00 95.00 107 LYS A N 1
ATOM 833 C CA . LYS A 1 107 ? -18.316 7.117 -1.388 1.00 95.00 107 LYS A CA 1
ATOM 834 C C . LYS A 1 107 ? -17.739 8.479 -1.019 1.00 95.00 107 LYS A C 1
ATOM 836 O O . LYS A 1 107 ? -16.624 8.791 -1.444 1.00 95.00 107 LYS A O 1
ATOM 841 N N . PRO A 1 108 ? -18.459 9.273 -0.211 1.00 94.25 108 PRO A N 1
ATOM 842 C CA . PRO A 1 108 ? -17.927 10.528 0.296 1.00 94.25 108 PRO A CA 1
ATOM 843 C C . PRO A 1 108 ? -16.796 10.281 1.305 1.00 94.25 108 PRO A C 1
ATOM 845 O O . PRO A 1 108 ? -16.578 9.154 1.761 1.00 94.25 108 PRO A O 1
ATOM 848 N N . GLU A 1 109 ? -16.109 11.361 1.661 1.00 92.38 109 GLU A N 1
ATOM 849 C CA . GLU A 1 109 ? -15.136 11.416 2.758 1.00 92.38 109 GLU A CA 1
ATOM 850 C C . GLU A 1 109 ? -15.756 10.957 4.089 1.00 92.38 109 GLU A C 1
ATOM 852 O O . GLU A 1 109 ? -16.954 11.134 4.346 1.00 92.38 109 GLU A O 1
ATOM 857 N N . GLY A 1 110 ? -14.934 10.358 4.948 1.00 91.19 110 GLY A N 1
ATOM 858 C CA . GLY A 1 110 ? -15.316 9.869 6.269 1.00 91.19 110 GLY A CA 1
ATOM 859 C C . GLY A 1 110 ? -15.813 10.975 7.201 1.00 91.19 110 GLY A C 1
ATOM 860 O O . GLY A 1 110 ? -16.767 10.749 7.953 1.00 91.19 110 GLY A O 1
ATOM 861 N N . GLU A 1 111 ? -15.242 12.175 7.105 1.00 89.25 111 GLU A N 1
ATOM 862 C CA . GLU A 1 111 ? -15.596 13.363 7.887 1.00 89.25 111 GLU A CA 1
ATOM 863 C C . GLU A 1 111 ? -17.089 13.700 7.772 1.00 89.25 111 GLU A C 1
ATOM 865 O O . GLU A 1 111 ? -17.724 14.089 8.757 1.00 89.25 111 GLU A O 1
ATOM 870 N N . SER A 1 112 ? -17.705 13.404 6.620 1.00 91.88 112 SER A N 1
ATOM 871 C CA . SER A 1 112 ? -19.148 13.577 6.389 1.00 91.88 112 SER A CA 1
ATOM 872 C C . SER A 1 112 ? -20.028 12.815 7.394 1.00 91.88 112 SER A C 1
ATOM 874 O O . SER A 1 112 ? -21.195 13.159 7.587 1.00 91.88 112 SER A O 1
ATOM 876 N N . PHE A 1 113 ? -19.494 11.788 8.064 1.00 94.25 113 PHE A N 1
ATOM 877 C CA . PHE A 1 113 ? -20.215 10.971 9.044 1.00 94.25 113 PHE A CA 1
ATOM 878 C C . PHE A 1 113 ? -19.860 11.300 10.496 1.00 94.25 113 PHE A C 1
ATOM 880 O O . PHE A 1 113 ? -20.478 10.748 11.410 1.00 94.25 113 PHE A O 1
ATOM 887 N N . PHE A 1 114 ? -18.905 12.199 10.750 1.00 91.88 114 PHE A N 1
ATOM 888 C CA . PHE A 1 114 ? -18.438 12.482 12.110 1.00 91.88 114 PHE A CA 1
ATOM 889 C C . PHE A 1 114 ? -19.552 13.071 12.972 1.00 91.88 114 PHE A C 1
ATOM 891 O O . PHE A 1 114 ? -19.787 12.588 14.079 1.00 91.88 114 PHE A O 1
ATOM 898 N N . ASN A 1 115 ? -20.305 14.041 12.446 1.00 90.81 115 ASN A N 1
ATOM 899 C CA . ASN A 1 115 ? -21.439 14.638 13.158 1.00 90.81 115 ASN A CA 1
ATOM 900 C C . ASN A 1 115 ? -22.561 13.622 13.417 1.00 90.81 115 ASN A C 1
ATOM 902 O O . ASN A 1 115 ? -23.142 13.612 14.504 1.00 90.81 115 ASN A O 1
ATOM 906 N N . GLU A 1 116 ? -22.837 12.725 12.462 1.00 93.62 116 GLU A N 1
ATOM 907 C CA . GLU A 1 116 ? -23.825 11.647 12.631 1.00 93.62 116 GLU A CA 1
ATOM 908 C C . GLU A 1 116 ? -23.423 10.687 13.765 1.00 93.62 116 GLU A C 1
ATOM 910 O O . GLU A 1 116 ? -24.276 10.239 14.535 1.00 93.62 116 GLU A O 1
ATOM 915 N N . ILE A 1 117 ? -22.131 10.371 13.888 1.00 95.25 117 ILE A N 1
ATOM 916 C CA . ILE A 1 117 ? -21.613 9.518 14.964 1.00 95.25 117 ILE A CA 1
ATOM 917 C C . ILE A 1 117 ? -21.604 10.276 16.294 1.00 95.25 117 ILE A C 1
ATOM 919 O O . ILE A 1 117 ? -22.105 9.760 17.290 1.00 95.25 117 ILE A O 1
ATOM 923 N N . ALA A 1 118 ? -21.068 11.496 16.324 1.00 91.94 118 ALA A N 1
ATOM 924 C CA . ALA A 1 118 ? -20.874 12.274 17.545 1.00 91.94 118 ALA A CA 1
ATOM 925 C C . ALA A 1 118 ? -22.194 12.626 18.247 1.00 91.94 118 ALA A C 1
ATOM 927 O O . ALA A 1 118 ? -22.251 12.586 19.482 1.00 91.94 118 ALA A O 1
ATOM 928 N N . SER A 1 119 ? -23.243 12.911 17.466 1.00 93.12 119 SER A N 1
ATOM 929 C CA . SER A 1 119 ? -24.596 13.220 17.953 1.00 93.12 119 SER A CA 1
ATOM 930 C C . SER A 1 119 ? -25.429 11.985 18.323 1.00 93.12 119 SER A C 1
ATOM 932 O O . SER A 1 119 ? -26.485 12.121 18.939 1.00 93.12 119 SER A O 1
ATOM 934 N N . SER A 1 120 ? -24.974 10.773 17.985 1.00 95.88 120 SER A N 1
ATOM 935 C CA . SER A 1 120 ? -25.683 9.538 18.333 1.00 95.88 120 SER A CA 1
ATOM 936 C C . SER A 1 120 ? -25.577 9.240 19.830 1.00 95.88 120 SER A C 1
ATOM 938 O O . SER A 1 120 ? -24.474 9.140 20.367 1.00 95.88 120 SER A O 1
ATOM 940 N N . ALA A 1 121 ? -26.715 8.988 20.486 1.00 95.94 121 ALA A N 1
ATOM 941 C CA . ALA A 1 121 ? -26.750 8.501 21.869 1.00 95.94 121 ALA A CA 1
ATOM 942 C C . ALA A 1 121 ? -26.051 7.135 22.022 1.00 95.94 121 ALA A C 1
ATOM 944 O O . ALA A 1 121 ? -25.402 6.873 23.029 1.00 95.94 121 ALA A O 1
ATOM 945 N N . ASN A 1 122 ? -26.134 6.283 20.992 1.00 96.88 122 ASN A N 1
ATOM 946 C CA . ASN A 1 122 ? -25.388 5.029 20.897 1.00 96.88 122 ASN A CA 1
ATOM 947 C C . ASN A 1 122 ? -24.341 5.142 19.779 1.00 96.88 122 ASN A C 1
ATOM 949 O O . ASN A 1 122 ? -24.610 4.821 18.614 1.00 96.88 122 ASN A O 1
ATOM 953 N N . ARG A 1 123 ? -23.155 5.654 20.120 1.00 95.69 123 ARG A N 1
ATOM 954 C CA . ARG A 1 123 ? -22.056 5.853 19.160 1.00 95.69 123 ARG A CA 1
ATOM 955 C C . ARG A 1 123 ? -21.524 4.529 18.623 1.00 95.69 123 ARG A C 1
ATOM 957 O O . ARG A 1 123 ? -21.337 4.394 17.419 1.00 95.69 123 ARG A O 1
ATOM 964 N N . GLU A 1 124 ? -21.340 3.541 19.494 1.00 96.75 124 GLU A N 1
ATOM 965 C CA . GLU A 1 124 ? -20.827 2.219 19.124 1.00 96.75 124 GLU A CA 1
ATOM 966 C C . GLU A 1 124 ? -21.747 1.510 18.124 1.00 96.75 124 GLU A C 1
ATOM 968 O O . GLU A 1 124 ? -21.311 1.099 17.049 1.00 96.75 124 GLU A O 1
ATOM 973 N N . GLY A 1 125 ? -23.048 1.448 18.423 1.00 98.00 125 GLY A N 1
ATOM 974 C CA . GLY A 1 125 ? -24.046 0.871 17.524 1.00 98.00 125 GLY A CA 1
ATOM 975 C C . GLY A 1 125 ? -24.145 1.621 16.193 1.00 98.00 125 GLY A C 1
ATOM 976 O O . GLY A 1 125 ? -24.318 0.999 15.144 1.00 98.00 125 GLY A O 1
ATOM 977 N N . LYS A 1 126 ? -23.973 2.951 16.206 1.00 97.94 126 LYS A N 1
ATOM 978 C CA . LYS A 1 126 ? -23.916 3.755 14.979 1.00 97.94 126 LYS A CA 1
ATOM 979 C C . LYS A 1 126 ? -22.699 3.395 14.121 1.00 97.94 126 LYS A C 1
ATOM 981 O O . LYS A 1 126 ? -22.869 3.191 12.921 1.00 97.94 126 LYS A O 1
ATOM 986 N N . MET A 1 127 ? -21.514 3.273 14.721 1.00 97.81 127 MET A N 1
ATOM 987 C CA . MET A 1 127 ? -20.290 2.870 14.018 1.00 97.81 127 MET A CA 1
ATOM 988 C C . MET A 1 127 ? -20.428 1.465 13.418 1.00 97.81 127 MET A C 1
ATOM 990 O O . MET A 1 127 ? -20.197 1.297 12.222 1.00 97.81 127 MET A O 1
ATOM 994 N N . LYS A 1 128 ? -20.922 0.485 14.190 1.00 98.00 128 LYS A N 1
ATOM 995 C CA . LYS A 1 128 ? -21.199 -0.878 13.694 1.00 98.00 128 LYS A CA 1
ATOM 996 C C . LYS A 1 128 ? -22.161 -0.877 12.501 1.00 98.00 128 LYS A C 1
ATOM 998 O O . LYS A 1 128 ? -21.914 -1.558 11.510 1.00 98.00 128 LYS A O 1
ATOM 1003 N N . LYS A 1 129 ? -23.226 -0.067 12.554 1.00 98.19 129 LYS A N 1
ATOM 1004 C CA . LYS A 1 129 ? -24.185 0.073 11.445 1.00 98.19 129 LYS A CA 1
ATOM 1005 C C . LYS A 1 129 ? -23.557 0.690 10.190 1.00 98.19 129 LYS A C 1
ATOM 1007 O O . LYS A 1 129 ? -23.929 0.303 9.087 1.00 98.19 129 LYS A O 1
ATOM 1012 N N . LEU A 1 130 ? -22.641 1.651 10.338 1.00 97.56 130 LEU A N 1
ATOM 1013 C CA . LEU A 1 130 ? -21.918 2.234 9.203 1.00 97.56 130 LEU A CA 1
ATOM 1014 C C . LEU A 1 130 ? -20.965 1.216 8.563 1.00 97.56 130 LEU A C 1
ATOM 1016 O O . LEU A 1 130 ? -20.978 1.091 7.342 1.00 97.56 130 LEU A O 1
ATOM 1020 N N . ILE A 1 131 ? -20.215 0.455 9.371 1.00 97.44 131 ILE A N 1
ATOM 1021 C CA . ILE A 1 131 ? -19.296 -0.600 8.899 1.00 97.44 131 ILE A CA 1
ATOM 1022 C C . ILE A 1 131 ? -20.046 -1.682 8.112 1.00 97.44 131 ILE A C 1
ATOM 1024 O O . ILE A 1 131 ? -19.627 -2.037 7.011 1.00 97.44 131 ILE A O 1
ATOM 1028 N N . ALA A 1 132 ? -21.175 -2.161 8.646 1.00 96.25 132 ALA A N 1
ATOM 1029 C CA . ALA A 1 132 ? -22.011 -3.177 8.002 1.00 96.25 132 ALA A CA 1
ATOM 1030 C C . ALA A 1 132 ? -22.777 -2.659 6.767 1.00 96.25 132 ALA A C 1
ATOM 1032 O O . ALA A 1 132 ? -23.345 -3.442 6.011 1.00 96.25 132 ALA A O 1
ATOM 1033 N N . GLY A 1 133 ? -22.843 -1.338 6.580 1.00 95.31 133 GLY A N 1
ATOM 1034 C CA . GLY A 1 133 ? -23.521 -0.707 5.454 1.00 95.31 133 GLY A CA 1
ATOM 1035 C C . GLY A 1 133 ? -22.611 -0.449 4.248 1.00 95.31 133 GLY A C 1
ATOM 1036 O O . GLY A 1 133 ? -21.429 -0.787 4.223 1.00 95.31 133 GLY A O 1
ATOM 1037 N N . ASN A 1 134 ? -23.176 0.233 3.246 1.00 94.44 134 ASN A N 1
ATOM 1038 C CA . ASN A 1 134 ? -22.486 0.626 2.006 1.00 94.44 134 ASN A CA 1
ATOM 1039 C C . ASN A 1 134 ? -22.397 2.162 1.828 1.00 94.44 134 ASN A C 1
ATOM 1041 O O . ASN A 1 134 ? -22.298 2.674 0.713 1.00 94.44 134 ASN A O 1
ATOM 1045 N N . ARG A 1 135 ? -22.522 2.923 2.927 1.00 95.31 135 ARG A N 1
ATOM 1046 C CA . ARG A 1 135 ? -22.508 4.403 2.904 1.00 95.31 135 ARG A CA 1
ATOM 1047 C C . ARG A 1 135 ? -21.101 4.993 2.964 1.00 95.31 135 ARG A C 1
ATOM 1049 O O . ARG A 1 135 ? -20.903 6.102 2.488 1.00 95.31 135 ARG A O 1
ATOM 1056 N N . ILE A 1 136 ? -20.158 4.270 3.560 1.00 96.00 136 ILE A N 1
ATOM 1057 C CA . ILE A 1 136 ? -18.797 4.738 3.830 1.00 96.00 136 ILE A CA 1
ATOM 1058 C C . ILE A 1 136 ? -17.780 3.985 2.974 1.00 96.00 136 ILE A C 1
ATOM 1060 O O . ILE A 1 136 ? -17.993 2.818 2.642 1.00 96.00 136 ILE A O 1
ATOM 1064 N N . GLY A 1 137 ? -16.683 4.660 2.632 1.00 95.00 137 GLY A N 1
ATOM 1065 C CA . GLY A 1 137 ? -15.552 4.062 1.925 1.00 95.00 137 GLY A CA 1
ATOM 1066 C C . GLY A 1 137 ? -14.671 3.170 2.812 1.00 95.00 137 GLY A C 1
ATOM 1067 O O . GLY A 1 137 ? -14.817 3.168 4.040 1.00 95.00 137 GLY A O 1
ATOM 1068 N N . PRO A 1 138 ? -13.713 2.449 2.204 1.00 95.81 138 PRO A N 1
ATOM 1069 C CA . PRO A 1 138 ? -12.835 1.492 2.888 1.00 95.81 138 PRO A CA 1
ATOM 1070 C C . PRO A 1 138 ? -11.981 2.141 3.987 1.00 95.81 138 PRO A C 1
ATOM 1072 O O . PRO A 1 138 ? -11.817 1.566 5.060 1.00 95.81 138 PRO A O 1
ATOM 1075 N N . ARG A 1 139 ? -11.497 3.373 3.774 1.00 95.50 139 ARG A N 1
ATOM 1076 C CA . ARG A 1 139 ? -10.689 4.117 4.759 1.00 95.50 139 ARG A CA 1
ATOM 1077 C C . ARG A 1 139 ? -11.472 4.403 6.039 1.00 95.50 139 ARG A C 1
ATOM 1079 O O . ARG A 1 139 ? -11.012 4.095 7.133 1.00 95.50 139 ARG A O 1
ATOM 1086 N N . MET A 1 140 ? -12.700 4.905 5.898 1.00 96.19 140 MET A N 1
ATOM 1087 C CA . MET A 1 140 ? -13.585 5.131 7.041 1.00 96.19 140 MET A CA 1
ATOM 1088 C C . MET A 1 140 ? -13.977 3.810 7.718 1.00 96.19 140 MET A C 1
ATOM 1090 O O . MET A 1 140 ? -14.023 3.757 8.944 1.00 96.19 140 MET A O 1
ATOM 1094 N N . LYS A 1 141 ? -14.201 2.724 6.959 1.00 97.06 141 LYS A N 1
ATOM 1095 C CA . LYS A 1 141 ? -14.438 1.393 7.550 1.00 97.06 141 LYS A CA 1
ATOM 1096 C C . LYS A 1 141 ? -13.269 0.964 8.435 1.00 97.06 141 LYS A C 1
ATOM 1098 O O . LYS A 1 141 ? -13.501 0.660 9.601 1.00 97.06 141 LYS A O 1
ATOM 1103 N N . ALA A 1 142 ? -12.038 1.017 7.927 1.00 97.75 142 ALA A N 1
ATOM 1104 C CA . ALA A 1 142 ? -10.837 0.663 8.682 1.00 97.75 142 ALA A CA 1
ATOM 1105 C C . ALA A 1 142 ? -10.686 1.501 9.964 1.00 97.75 142 ALA A C 1
ATOM 1107 O O . ALA A 1 142 ? -10.468 0.949 11.042 1.00 97.75 142 ALA A O 1
ATOM 1108 N N . VAL A 1 143 ? -10.878 2.822 9.879 1.00 97.06 143 VAL A N 1
ATOM 1109 C CA . VAL A 1 143 ? -10.785 3.732 11.034 1.00 97.06 143 VAL A CA 1
ATOM 1110 C C . VAL A 1 143 ? -11.865 3.442 12.085 1.00 97.06 143 VAL A C 1
ATOM 1112 O O . VAL A 1 143 ? -11.571 3.377 13.280 1.00 97.06 143 VAL A O 1
ATOM 1115 N N . LEU A 1 144 ? -13.115 3.199 11.673 1.00 97.50 144 LEU A N 1
ATOM 1116 C CA . LEU A 1 144 ? -14.174 2.814 12.612 1.00 97.50 144 LEU A CA 1
ATOM 1117 C C . LEU A 1 144 ? -13.928 1.428 13.222 1.00 97.50 144 LEU A C 1
ATOM 1119 O O . LEU A 1 144 ? -14.177 1.238 14.412 1.00 97.50 144 LEU A O 1
ATOM 1123 N N . MET A 1 145 ? -13.418 0.472 12.443 1.00 97.38 145 MET A N 1
ATOM 1124 C CA . MET A 1 145 ? -13.020 -0.841 12.955 1.00 97.38 145 MET A CA 1
ATOM 1125 C C . MET A 1 145 ? -11.895 -0.716 13.982 1.00 97.38 145 MET A C 1
ATOM 1127 O O . MET A 1 145 ? -11.986 -1.333 15.035 1.00 97.38 145 MET A O 1
ATOM 1131 N N . SER A 1 146 ? -10.906 0.150 13.750 1.00 97.38 146 SER A N 1
ATOM 1132 C CA . SER A 1 146 ? -9.837 0.431 14.717 1.00 97.38 146 SER A CA 1
ATOM 1133 C C . SER A 1 146 ? -10.367 1.056 16.001 1.00 97.38 146 SER A C 1
ATOM 1135 O O . SER A 1 146 ? -9.971 0.668 17.101 1.00 97.38 146 SER A O 1
ATOM 1137 N N . LYS A 1 147 ? -11.343 1.964 15.884 1.00 96.19 147 LYS A N 1
ATOM 1138 C CA . LYS A 1 147 ? -12.001 2.569 17.045 1.00 96.19 147 LYS A CA 1
ATOM 1139 C C . LYS A 1 147 ? -12.759 1.549 17.898 1.00 96.19 147 LYS A C 1
ATOM 1141 O O . LYS A 1 147 ? -12.813 1.707 19.116 1.00 96.19 147 LYS A O 1
ATOM 1146 N N . LEU A 1 148 ? -13.367 0.546 17.267 1.00 96.75 148 LEU A N 1
ATOM 1147 C CA . LEU A 1 148 ? -14.148 -0.499 17.935 1.00 96.75 148 LEU A CA 1
ATOM 1148 C C . LEU A 1 148 ? -13.296 -1.682 18.412 1.00 96.75 148 LEU A C 1
ATOM 1150 O O . LEU A 1 148 ? -13.661 -2.332 19.387 1.00 96.75 148 LEU A O 1
ATOM 1154 N N . ASN A 1 149 ? -12.194 -1.972 17.723 1.00 95.38 149 ASN A N 1
ATOM 1155 C CA . ASN A 1 149 ? -11.336 -3.122 17.970 1.00 95.38 149 ASN A CA 1
ATOM 1156 C C . ASN A 1 149 ? -9.860 -2.783 17.693 1.00 95.38 149 ASN A C 1
ATOM 1158 O O . ASN A 1 149 ? -9.265 -3.191 16.692 1.00 95.38 149 ASN A O 1
ATOM 1162 N N . SER A 1 150 ? -9.257 -2.040 18.619 1.00 95.12 150 SER A N 1
ATOM 1163 C CA . SER A 1 150 ? -7.872 -1.575 18.504 1.00 95.12 150 SER A CA 1
ATOM 1164 C C . SER A 1 150 ? -6.822 -2.675 18.690 1.00 95.12 150 SER A C 1
ATOM 1166 O O . SER A 1 150 ? -5.635 -2.414 18.477 1.00 95.12 150 SER A O 1
ATOM 1168 N N . SER A 1 151 ? -7.207 -3.894 19.092 1.00 96.44 151 SER A N 1
ATOM 1169 C CA . SER A 1 151 ? -6.282 -5.033 19.158 1.00 96.44 151 SER A CA 1
ATOM 1170 C C . SER A 1 151 ? -6.038 -5.657 17.784 1.00 96.44 151 SER A C 1
ATOM 1172 O O . SER A 1 151 ? -4.952 -6.179 17.566 1.00 96.44 151 SER A O 1
ATOM 1174 N N . LEU A 1 152 ? -6.994 -5.546 16.854 1.00 97.19 152 LEU A N 1
ATOM 1175 C CA . LEU A 1 152 ? -6.913 -6.140 15.516 1.00 97.19 152 LEU A CA 1
ATOM 1176 C C . LEU A 1 152 ? -6.375 -5.176 14.451 1.00 97.19 152 LEU A C 1
ATOM 1178 O O . LEU A 1 152 ? -5.659 -5.590 13.540 1.00 97.19 152 LEU A O 1
ATOM 1182 N N . ILE A 1 153 ? -6.706 -3.888 14.561 1.00 98.12 153 ILE A N 1
ATOM 1183 C CA . ILE A 1 153 ? -6.349 -2.874 13.566 1.00 98.12 153 ILE A CA 1
ATOM 1184 C C . ILE A 1 153 ? -6.055 -1.525 14.227 1.00 98.12 153 ILE A C 1
ATOM 1186 O O . ILE A 1 153 ? -6.814 -1.037 15.064 1.00 98.12 153 ILE A O 1
ATOM 1190 N N . ASP A 1 154 ? -4.949 -0.908 13.828 1.00 96.88 154 ASP A N 1
ATOM 1191 C CA . ASP A 1 154 ? -4.581 0.473 14.108 1.00 96.88 154 ASP A CA 1
ATOM 1192 C C . ASP A 1 154 ? -4.690 1.304 12.820 1.00 96.88 154 ASP A C 1
ATOM 1194 O O . ASP A 1 154 ? -3.757 1.405 12.024 1.00 96.88 154 ASP A O 1
ATOM 1198 N N . ALA A 1 155 ? -5.853 1.917 12.615 1.00 95.88 155 ALA A N 1
ATOM 1199 C CA . ALA A 1 155 ? -6.132 2.766 11.469 1.00 95.88 155 ALA A CA 1
ATOM 1200 C C . ALA A 1 155 ? -6.626 4.130 11.943 1.00 95.88 155 ALA A C 1
ATOM 1202 O O . ALA A 1 155 ? -7.596 4.225 12.697 1.00 95.88 155 ALA A O 1
ATOM 1203 N N . LYS A 1 156 ? -5.981 5.192 11.462 1.00 93.19 156 LYS A N 1
ATOM 1204 C CA . LYS A 1 156 ? -6.369 6.576 11.745 1.00 93.19 156 LYS A CA 1
ATOM 1205 C C . LYS A 1 156 ? -6.229 7.418 10.491 1.00 93.19 156 LYS A C 1
ATOM 1207 O O . LYS A 1 156 ? -5.305 7.209 9.702 1.00 93.19 156 LYS A O 1
ATOM 1212 N N . PHE A 1 157 ? -7.115 8.397 10.343 1.00 90.25 157 PHE A N 1
ATOM 1213 C CA . PHE A 1 157 ? -6.898 9.446 9.360 1.00 90.25 157 PHE A CA 1
ATOM 1214 C C . PHE A 1 157 ? -5.667 10.266 9.738 1.00 90.25 157 PHE A C 1
ATOM 1216 O O . PHE A 1 157 ? -5.431 10.569 10.907 1.00 90.25 157 PHE A O 1
ATOM 1223 N N . PHE A 1 158 ? -4.874 10.615 8.739 1.00 84.75 158 PHE A N 1
ATOM 1224 C CA . PHE A 1 158 ? -3.666 11.400 8.909 1.00 84.75 158 PHE A CA 1
ATOM 1225 C C . PHE A 1 158 ? -3.470 12.269 7.669 1.00 84.75 158 PHE A C 1
ATOM 1227 O O . PHE A 1 158 ? -3.459 11.758 6.551 1.00 84.75 158 PHE A O 1
ATOM 1234 N N . ASN A 1 159 ? -3.360 13.584 7.864 1.00 74.38 159 ASN A N 1
ATOM 1235 C CA . ASN A 1 159 ? -3.222 14.549 6.778 1.00 74.38 159 ASN A CA 1
ATOM 1236 C C . ASN A 1 159 ? -1.854 15.228 6.826 1.00 74.38 159 ASN A C 1
ATOM 1238 O O . ASN A 1 159 ? -1.557 15.991 7.744 1.00 74.38 159 ASN A O 1
ATOM 1242 N N . TRP A 1 160 ? -1.068 15.000 5.775 1.00 63.12 160 TRP A N 1
ATOM 1243 C CA . TRP A 1 160 ? 0.237 15.612 5.542 1.00 63.12 160 TRP A CA 1
ATOM 1244 C C . TRP A 1 160 ? 0.149 17.139 5.547 1.00 63.12 160 TRP A C 1
ATOM 1246 O O . TRP A 1 160 ? -0.435 17.739 4.640 1.00 63.12 160 TRP A O 1
ATOM 1256 N N . GLY A 1 161 ? 0.705 17.770 6.580 1.00 52.25 161 GLY A N 1
ATOM 1257 C CA . GLY A 1 161 ? 0.715 19.223 6.729 1.00 52.25 161 GLY A CA 1
ATOM 1258 C C . GLY A 1 161 ? -0.629 19.887 7.068 1.00 52.25 161 GLY A C 1
ATOM 1259 O O . GLY A 1 161 ? -0.695 21.108 7.205 1.00 52.25 161 GLY A O 1
ATOM 1260 N N . GLY A 1 162 ? -1.705 19.114 7.238 1.00 54.06 162 GLY A N 1
ATOM 1261 C CA . GLY A 1 162 ? -3.054 19.612 7.516 1.00 54.06 162 GLY A CA 1
ATOM 1262 C C . GLY A 1 162 ? -3.435 19.453 8.986 1.00 54.06 162 GLY A C 1
ATOM 1263 O O . GLY A 1 162 ? -3.210 18.417 9.601 1.00 54.06 162 GLY A O 1
ATOM 1264 N N . GLY A 1 163 ? -3.997 20.496 9.599 1.00 45.88 163 GLY A N 1
ATOM 1265 C CA . GLY A 1 163 ? -4.490 20.427 10.974 1.00 45.88 163 GLY A CA 1
ATOM 1266 C C . GLY A 1 163 ? -5.873 19.833 11.078 1.00 45.88 163 GLY A C 1
ATOM 1267 O O . GLY A 1 163 ? -6.833 20.587 11.106 1.00 45.88 163 GLY A O 1
ATOM 1268 N N . HIS A 1 164 ? -5.953 18.525 11.294 1.00 48.19 164 HIS A N 1
ATOM 1269 C CA . HIS A 1 164 ? -7.046 18.009 12.104 1.00 48.19 164 HIS A CA 1
ATOM 1270 C C . HIS A 1 164 ? -6.534 17.932 13.548 1.00 48.19 164 HIS A C 1
ATOM 1272 O O . HIS A 1 164 ? -5.458 17.411 13.861 1.00 48.19 164 HIS A O 1
ATOM 1278 N N . ALA A 1 165 ? -7.193 18.666 14.443 1.00 51.44 165 ALA A N 1
ATOM 1279 C CA . ALA A 1 165 ? -7.141 18.295 15.847 1.00 51.44 165 ALA A CA 1
ATOM 1280 C C . ALA A 1 165 ? -7.870 16.974 15.963 1.00 51.44 165 ALA A C 1
ATOM 1282 O O . ALA A 1 165 ? -8.960 16.907 15.399 1.00 51.44 165 ALA A O 1
ATOM 1283 N N . ALA A 1 166 ? -7.291 16.022 16.712 1.00 58.75 166 ALA A N 1
ATOM 1284 C CA . ALA A 1 166 ? -7.969 14.788 17.074 1.00 58.75 166 ALA A CA 1
ATOM 1285 C C . ALA A 1 166 ? -9.391 15.164 17.482 1.00 58.75 166 ALA A C 1
ATOM 1287 O O . ALA A 1 166 ? -9.592 15.802 18.522 1.00 58.75 166 ALA A O 1
ATOM 1288 N N . GLY A 1 167 ? -10.348 14.886 16.597 1.00 64.12 167 GLY A N 1
ATOM 1289 C CA . GLY A 1 167 ? -11.720 15.319 16.791 1.00 64.12 167 GLY A CA 1
ATOM 1290 C C . GLY A 1 167 ? -12.261 14.675 18.067 1.00 64.12 167 GLY A C 1
ATOM 1291 O O . GLY A 1 167 ? -11.645 13.754 18.607 1.00 64.12 167 GLY A O 1
ATOM 1292 N N . PRO A 1 168 ? -13.455 15.045 18.548 1.00 67.44 168 PRO A N 1
ATOM 1293 C CA . PRO A 1 168 ? -14.037 14.432 19.750 1.00 67.44 168 PRO A CA 1
ATOM 1294 C C . PRO A 1 168 ? -14.190 12.897 19.664 1.00 67.44 168 PRO A C 1
ATOM 1296 O O . PRO A 1 168 ? -14.447 12.236 20.668 1.00 67.44 168 PRO A O 1
ATOM 1299 N N . LEU A 1 169 ? -14.054 12.314 18.469 1.00 81.69 169 LEU A N 1
ATOM 1300 C CA . LEU A 1 169 ? -14.088 10.874 18.227 1.00 81.69 169 LEU A CA 1
ATOM 1301 C C . LEU A 1 169 ? -12.693 10.213 18.198 1.00 81.69 169 LEU A C 1
ATOM 1303 O O . LEU A 1 169 ? -12.618 8.986 18.288 1.00 81.69 169 LEU A O 1
ATOM 1307 N N . HIS A 1 170 ? -11.604 10.989 18.135 1.00 85.06 170 HIS A N 1
ATOM 1308 C CA . HIS A 1 170 ? -10.219 10.523 17.981 1.00 85.06 170 HIS A CA 1
ATOM 1309 C C . HIS A 1 170 ? -10.052 9.537 16.808 1.00 85.06 170 HIS A C 1
ATOM 1311 O O . HIS A 1 170 ? -9.525 8.440 16.988 1.00 85.06 170 HIS A O 1
ATOM 1317 N N . LEU A 1 171 ? -10.590 9.899 15.637 1.00 88.19 171 LEU A N 1
ATOM 1318 C CA . LEU A 1 171 ? -10.514 9.102 14.398 1.00 88.19 171 LEU A CA 1
ATOM 1319 C C . LEU A 1 171 ? -9.323 9.504 13.517 1.00 88.19 171 LEU A C 1
ATOM 1321 O O . LEU A 1 171 ? -8.949 8.790 12.590 1.00 88.19 171 LEU A O 1
ATOM 1325 N N . ASP A 1 172 ? -8.728 10.645 13.826 1.00 86.62 172 ASP A N 1
ATOM 1326 C CA . ASP A 1 172 ? -7.561 11.230 13.196 1.00 86.62 172 ASP A CA 1
ATOM 1327 C C . ASP A 1 172 ? -6.379 11.287 14.177 1.00 86.62 172 ASP A C 1
ATOM 1329 O O . ASP A 1 172 ? -6.544 11.220 15.401 1.00 86.62 172 ASP A O 1
ATOM 1333 N N . THR A 1 173 ? -5.166 11.379 13.637 1.00 81.56 173 THR A N 1
ATOM 1334 C CA . THR A 1 173 ? -3.930 11.545 14.407 1.00 81.56 173 THR A CA 1
ATOM 1335 C C . THR A 1 173 ? -3.047 12.633 13.820 1.00 81.56 173 THR A C 1
ATOM 1337 O O . THR A 1 173 ? -3.158 12.994 12.650 1.00 81.56 173 THR A O 1
ATOM 1340 N N . ARG A 1 174 ? -2.164 13.155 14.672 1.00 74.62 174 ARG A N 1
ATOM 1341 C CA . ARG A 1 174 ? -1.091 14.089 14.311 1.00 74.62 174 ARG A CA 1
ATOM 1342 C C . ARG A 1 174 ? 0.292 13.461 14.398 1.00 74.62 174 ARG A C 1
ATOM 1344 O O . ARG A 1 174 ? 1.246 14.091 13.965 1.00 74.62 174 ARG A O 1
ATOM 1351 N N . GLU A 1 175 ? 0.378 12.282 15.000 1.00 74.81 175 GLU A N 1
ATOM 1352 C CA . GLU A 1 175 ? 1.618 11.526 15.118 1.00 74.81 175 GLU A CA 1
ATOM 1353 C C . GLU A 1 175 ? 1.968 10.988 13.743 1.00 74.81 175 GLU A C 1
ATOM 1355 O O . GLU A 1 175 ? 1.183 10.232 13.150 1.00 74.81 175 GLU A O 1
ATOM 1360 N N . HIS A 1 176 ? 3.119 11.428 13.246 1.00 75.50 176 HIS A N 1
ATOM 1361 C CA . HIS A 1 176 ? 3.713 10.814 12.087 1.00 75.50 176 HIS A CA 1
ATOM 1362 C C . HIS A 1 176 ? 4.210 9.409 12.463 1.00 75.50 176 HIS A C 1
ATOM 1364 O O . HIS A 1 176 ? 4.587 9.157 13.607 1.00 75.50 176 HIS A O 1
ATOM 1370 N N . ILE A 1 177 ? 4.124 8.465 11.526 1.00 81.06 177 ILE A N 1
ATOM 1371 C CA . ILE A 1 177 ? 4.606 7.100 11.732 1.00 81.06 177 ILE A CA 1
ATOM 1372 C C . ILE A 1 177 ? 5.608 6.816 10.631 1.00 81.06 177 ILE A C 1
ATOM 1374 O O . ILE A 1 177 ? 5.235 6.748 9.462 1.00 81.06 177 ILE A O 1
ATOM 1378 N N . GLU A 1 178 ? 6.858 6.631 11.036 1.00 80.38 178 GLU A N 1
ATOM 1379 C CA . GLU A 1 178 ? 7.961 6.312 10.139 1.00 80.38 178 GLU A CA 1
ATOM 1380 C C . GLU A 1 178 ? 7.912 4.855 9.668 1.00 80.38 178 GLU A C 1
ATOM 1382 O O . GLU A 1 178 ? 7.221 3.999 10.241 1.00 80.38 178 GLU A O 1
ATOM 1387 N N . GLU A 1 179 ? 8.710 4.551 8.645 1.00 83.31 179 GLU A N 1
ATOM 1388 C CA . GLU A 1 179 ? 8.869 3.194 8.115 1.00 83.31 179 GLU A CA 1
ATOM 1389 C C . GLU A 1 179 ? 9.293 2.178 9.182 1.00 83.31 179 GLU A C 1
ATOM 1391 O O . GLU A 1 179 ? 8.862 1.027 9.136 1.00 83.31 179 GLU A O 1
ATOM 1396 N N . ASP A 1 180 ? 10.086 2.597 10.172 1.00 86.56 180 ASP A N 1
ATOM 1397 C CA . ASP A 1 180 ? 10.543 1.741 11.272 1.00 86.56 180 ASP A CA 1
ATOM 1398 C C . ASP A 1 180 ? 9.371 1.217 12.119 1.00 86.56 180 ASP A C 1
ATOM 1400 O O . ASP A 1 180 ? 9.351 0.081 12.587 1.00 86.56 180 ASP A O 1
ATOM 1404 N N . THR A 1 181 ? 8.341 2.036 12.285 1.00 90.50 181 THR A N 1
ATOM 1405 C CA . THR A 1 181 ? 7.178 1.717 13.091 1.00 90.50 181 THR A CA 1
ATOM 1406 C C . THR A 1 181 ? 6.170 0.969 12.242 1.00 90.50 181 THR A C 1
ATOM 1408 O O . THR A 1 181 ? 5.629 -0.031 12.706 1.00 90.50 181 THR A O 1
ATOM 1411 N N . PHE A 1 182 ? 5.957 1.382 10.987 1.00 91.75 182 PHE A N 1
ATOM 1412 C CA . PHE A 1 182 ? 5.141 0.623 10.039 1.00 91.75 182 PHE A CA 1
ATOM 1413 C C . PHE A 1 182 ? 5.668 -0.802 9.846 1.00 91.75 182 PHE A C 1
ATOM 1415 O O . PHE A 1 182 ? 4.889 -1.752 9.934 1.00 91.75 182 PHE A O 1
ATOM 1422 N N . GLY A 1 183 ? 6.980 -0.963 9.667 1.00 94.00 183 GLY A N 1
ATOM 1423 C CA . GLY A 1 183 ? 7.638 -2.248 9.441 1.00 94.00 183 GLY A CA 1
ATOM 1424 C C . GLY A 1 183 ? 7.456 -3.251 10.580 1.00 94.00 183 GLY A C 1
ATOM 1425 O O . GLY A 1 183 ? 7.567 -4.447 10.348 1.00 94.00 183 GLY A O 1
ATOM 1426 N N . LYS A 1 184 ? 7.100 -2.805 11.791 1.00 96.94 184 LYS A N 1
ATOM 1427 C CA . LYS A 1 184 ? 6.823 -3.691 12.935 1.00 96.94 184 LYS A CA 1
ATOM 1428 C C . LYS A 1 184 ? 5.447 -4.349 12.882 1.00 96.94 184 LYS A C 1
ATOM 1430 O O . LYS A 1 184 ? 5.174 -5.220 13.699 1.00 96.94 184 LYS A O 1
ATOM 1435 N N . TYR A 1 185 ? 4.560 -3.953 11.971 1.00 98.19 185 TYR A N 1
ATOM 1436 C CA . TYR A 1 185 ? 3.217 -4.526 11.867 1.00 98.19 185 TYR A CA 1
ATOM 1437 C C . TYR A 1 185 ? 3.166 -5.674 10.865 1.00 98.19 185 TYR A C 1
ATOM 1439 O O . TYR A 1 185 ? 3.664 -5.583 9.742 1.00 98.19 185 TYR A O 1
ATOM 1447 N N . ARG A 1 186 ? 2.475 -6.748 11.253 1.00 98.56 186 ARG A N 1
ATOM 1448 C CA . ARG A 1 186 ? 2.310 -7.938 10.415 1.00 98.56 186 ARG A CA 1
ATOM 1449 C C . ARG A 1 186 ? 1.432 -7.688 9.191 1.00 98.56 186 ARG A C 1
ATOM 1451 O O . ARG A 1 186 ? 1.670 -8.316 8.163 1.00 98.56 186 ARG A O 1
ATOM 1458 N N . TYR A 1 187 ? 0.449 -6.786 9.274 1.00 98.56 187 TYR A N 1
ATOM 1459 C CA . TYR A 1 187 ? -0.468 -6.510 8.161 1.00 98.56 187 TYR A CA 1
ATOM 1460 C C . TYR A 1 187 ? -0.440 -5.035 7.757 1.00 98.56 187 TYR A C 1
ATOM 1462 O O . TYR A 1 187 ? -0.903 -4.156 8.486 1.00 98.56 187 TYR A O 1
ATOM 1470 N N . GLN A 1 188 ? 0.058 -4.767 6.558 1.00 97.62 188 GLN A N 1
ATOM 1471 C CA . GLN A 1 188 ? 0.070 -3.442 5.955 1.00 97.62 188 GLN A CA 1
ATOM 1472 C C . GLN A 1 188 ? -1.207 -3.262 5.136 1.00 97.62 188 GLN A C 1
ATOM 1474 O O . GLN A 1 188 ? -1.432 -4.000 4.178 1.00 97.62 188 GLN A O 1
ATOM 1479 N N . LEU A 1 189 ? -2.063 -2.299 5.483 1.00 97.44 189 LEU A N 1
ATOM 1480 C CA . LEU A 1 189 ? -3.254 -2.019 4.678 1.00 97.44 189 LEU A CA 1
ATOM 1481 C C . LEU A 1 189 ? -2.935 -1.015 3.575 1.00 97.44 189 LEU A C 1
ATOM 1483 O O . LEU A 1 189 ? -2.390 0.065 3.825 1.00 97.44 189 LEU A O 1
ATOM 1487 N N . ASP A 1 190 ? -3.359 -1.319 2.357 1.00 95.69 190 ASP A N 1
ATOM 1488 C CA . ASP A 1 190 ? -3.317 -0.383 1.242 1.00 95.69 190 ASP A CA 1
ATOM 1489 C C . ASP A 1 190 ? -4.732 -0.082 0.755 1.00 95.69 190 ASP A C 1
ATOM 1491 O O . ASP A 1 190 ? -5.344 -0.914 0.102 1.00 95.69 190 ASP A O 1
ATOM 1495 N N . LEU A 1 191 ? -5.277 1.082 1.137 1.00 95.50 191 LEU A N 1
ATOM 1496 C CA . LEU A 1 191 ? -6.695 1.422 0.969 1.00 95.50 191 LEU A CA 1
ATOM 1497 C C . LEU A 1 191 ? -6.915 2.519 -0.072 1.00 95.50 191 LEU A C 1
ATOM 1499 O O . LEU A 1 191 ? -6.472 3.667 0.083 1.00 95.50 191 LEU A O 1
ATOM 1503 N N . GLY A 1 192 ? -7.696 2.175 -1.095 1.00 92.44 192 GLY A N 1
ATOM 1504 C CA . GLY A 1 192 ? -8.037 3.060 -2.207 1.00 92.44 192 GLY A CA 1
ATOM 1505 C C . GLY A 1 192 ? -8.763 4.336 -1.778 1.00 92.44 192 GLY A C 1
ATOM 1506 O O . GLY A 1 192 ? -9.578 4.327 -0.855 1.00 92.44 192 GLY A O 1
ATOM 1507 N N . GLY A 1 193 ? -8.443 5.438 -2.454 1.00 91.75 193 GLY A N 1
ATOM 1508 C CA . GLY A 1 193 ? -9.166 6.710 -2.405 1.00 91.75 193 GLY A CA 1
ATOM 1509 C C . GLY A 1 193 ? -9.838 7.006 -3.747 1.00 91.75 193 GLY A C 1
ATOM 1510 O O . GLY A 1 193 ? -10.399 6.110 -4.380 1.00 91.75 193 GLY A O 1
ATOM 1511 N N . GLY A 1 194 ? -9.764 8.261 -4.196 1.00 90.81 194 GLY A N 1
ATOM 1512 C CA . GLY A 1 194 ? -10.457 8.712 -5.404 1.00 90.81 194 GLY A CA 1
ATOM 1513 C C . GLY A 1 194 ? -9.972 8.011 -6.672 1.00 90.81 194 GLY A C 1
ATOM 1514 O O . GLY A 1 194 ? -10.789 7.537 -7.449 1.00 90.81 194 GLY A O 1
ATOM 1515 N N . GLY A 1 195 ? -8.654 7.893 -6.842 1.00 88.44 195 GLY A N 1
ATOM 1516 C CA . GLY A 1 195 ? -8.015 7.244 -7.994 1.00 88.44 195 GLY A CA 1
ATOM 1517 C C . GLY A 1 195 ? -7.361 5.899 -7.675 1.00 88.44 195 GLY A C 1
ATOM 1518 O O . GLY A 1 195 ? -6.439 5.510 -8.376 1.00 88.44 195 GLY A O 1
ATOM 1519 N N . GLY A 1 196 ? -7.782 5.211 -6.607 1.00 90.06 196 GLY A N 1
ATOM 1520 C CA . GLY A 1 196 ? -7.112 3.994 -6.130 1.00 90.06 196 GLY A CA 1
ATOM 1521 C C . GLY A 1 196 ? -6.022 4.293 -5.101 1.00 90.06 196 GLY A C 1
ATOM 1522 O O . GLY A 1 196 ? -6.219 5.146 -4.227 1.00 90.06 196 GLY A O 1
ATOM 1523 N N . THR A 1 197 ? -4.912 3.561 -5.158 1.00 89.38 197 THR A N 1
ATOM 1524 C CA . THR A 1 197 ? -3.761 3.706 -4.253 1.00 89.38 197 THR A CA 1
ATOM 1525 C C . THR A 1 197 ? -2.538 4.209 -5.017 1.00 89.38 197 THR A C 1
ATOM 1527 O O . THR A 1 197 ? -2.455 4.056 -6.230 1.00 89.38 197 THR A O 1
ATOM 1530 N N . THR A 1 198 ? -1.633 4.913 -4.333 1.00 83.81 198 THR A N 1
ATOM 1531 C CA . THR A 1 198 ? -0.496 5.603 -4.966 1.00 83.81 198 THR A CA 1
ATOM 1532 C C . THR A 1 198 ? 0.760 4.739 -4.941 1.00 83.81 198 THR A C 1
ATOM 1534 O O . THR A 1 198 ? 0.928 3.940 -4.024 1.00 83.81 198 THR A O 1
ATOM 1537 N N . TRP A 1 199 ? 1.701 4.959 -5.869 1.00 86.12 199 TRP A N 1
ATOM 1538 C CA . TRP A 1 199 ? 3.046 4.347 -5.832 1.00 86.12 199 TRP A CA 1
ATOM 1539 C C . TRP A 1 199 ? 3.675 4.421 -4.442 1.00 86.12 199 TRP A C 1
ATOM 1541 O O . TRP A 1 199 ? 4.005 3.401 -3.845 1.00 86.12 199 TRP A O 1
ATOM 1551 N N . SER A 1 200 ? 3.731 5.632 -3.896 1.00 78.81 200 SER A N 1
ATOM 1552 C CA . SER A 1 200 ? 4.272 5.917 -2.569 1.00 78.81 200 SER A CA 1
ATOM 1553 C C . SER A 1 200 ? 3.480 5.317 -1.405 1.00 78.81 200 SER A C 1
ATOM 1555 O O . SER A 1 200 ? 3.955 5.305 -0.278 1.00 78.81 200 SER A O 1
ATOM 1557 N N . GLY A 1 201 ? 2.250 4.859 -1.643 1.00 83.00 201 GLY A N 1
ATOM 1558 C CA . GLY A 1 201 ? 1.412 4.221 -0.634 1.00 83.00 201 GLY A CA 1
ATOM 1559 C C . GLY A 1 201 ? 1.506 2.696 -0.643 1.00 83.00 201 GLY A C 1
ATOM 1560 O O . GLY A 1 201 ? 1.248 2.086 0.396 1.00 83.00 201 GLY A O 1
ATOM 1561 N N . VAL A 1 202 ? 1.853 2.096 -1.789 1.00 90.44 202 VAL A N 1
ATOM 1562 C CA . VAL A 1 202 ? 1.893 0.638 -1.995 1.00 90.44 202 VAL A CA 1
ATOM 1563 C C . VAL A 1 202 ? 3.321 0.102 -1.978 1.00 90.44 202 VAL A C 1
ATOM 1565 O O . VAL A 1 202 ? 3.601 -0.835 -1.235 1.00 90.44 202 VAL A O 1
ATOM 1568 N N . ILE A 1 203 ? 4.222 0.682 -2.780 1.00 92.12 203 ILE A N 1
ATOM 1569 C CA . ILE A 1 203 ? 5.571 0.142 -3.009 1.00 92.12 203 ILE A CA 1
ATOM 1570 C C . ILE A 1 203 ? 6.379 0.071 -1.701 1.00 92.12 203 ILE A C 1
ATOM 1572 O O . ILE A 1 203 ? 6.912 -1.006 -1.426 1.00 92.12 203 ILE A O 1
ATOM 1576 N N . PRO A 1 204 ? 6.397 1.103 -0.829 1.00 90.88 204 PRO A N 1
ATOM 1577 C CA . PRO A 1 204 ? 7.088 0.991 0.458 1.00 90.88 204 PRO A CA 1
ATOM 1578 C C . PRO A 1 204 ? 6.532 -0.137 1.337 1.00 90.88 204 PRO A C 1
ATOM 1580 O O . PRO A 1 204 ? 7.288 -0.880 1.955 1.00 90.88 204 PRO A O 1
ATOM 1583 N N . LYS A 1 205 ? 5.209 -0.351 1.340 1.00 94.12 205 LYS A N 1
ATOM 1584 C CA . LYS A 1 205 ? 4.575 -1.418 2.134 1.00 94.12 205 LYS A CA 1
ATOM 1585 C C . LYS A 1 205 ? 4.860 -2.822 1.606 1.00 94.12 205 LYS A C 1
ATOM 1587 O O . LYS A 1 205 ? 4.868 -3.759 2.394 1.00 94.12 205 LYS A O 1
ATOM 1592 N N . LEU A 1 206 ? 5.094 -2.979 0.301 1.00 96.62 206 LEU A N 1
ATOM 1593 C CA . LEU A 1 206 ? 5.551 -4.246 -0.288 1.00 96.62 206 LEU A CA 1
ATOM 1594 C C . LEU A 1 206 ? 6.992 -4.591 0.131 1.00 96.62 206 LEU A C 1
ATOM 1596 O O . LEU A 1 206 ? 7.363 -5.763 0.130 1.00 96.62 206 LEU A O 1
ATOM 1600 N N . ALA A 1 207 ? 7.804 -3.590 0.490 1.00 95.56 207 ALA A N 1
ATOM 1601 C CA . ALA A 1 207 ? 9.167 -3.788 0.987 1.00 95.56 207 ALA A CA 1
ATOM 1602 C C . ALA A 1 207 ? 9.232 -4.132 2.490 1.00 95.56 207 ALA A C 1
ATOM 1604 O O . ALA A 1 207 ? 10.279 -4.552 2.976 1.00 95.56 207 ALA A O 1
ATOM 1605 N N . MET A 1 208 ? 8.132 -3.960 3.229 1.00 95.56 208 MET A N 1
ATOM 1606 C CA . MET A 1 208 ? 8.066 -4.226 4.669 1.00 95.56 208 MET A CA 1
ATOM 1607 C C . MET A 1 208 ? 8.026 -5.735 4.981 1.00 95.56 208 MET A C 1
ATOM 1609 O O . MET A 1 208 ? 7.515 -6.517 4.182 1.00 95.56 208 MET A O 1
ATOM 1613 N N . PRO A 1 209 ? 8.487 -6.162 6.174 1.00 96.94 209 PRO A N 1
ATOM 1614 C CA . PRO A 1 209 ? 8.592 -7.581 6.548 1.00 96.94 209 PRO A CA 1
ATOM 1615 C C . PRO A 1 209 ? 7.238 -8.260 6.830 1.00 96.94 209 PRO A C 1
ATOM 1617 O O . PRO A 1 209 ? 7.165 -9.481 6.962 1.00 96.94 209 PRO A O 1
ATOM 1620 N N . GLY A 1 210 ? 6.163 -7.477 6.957 1.00 98.19 210 GLY A N 1
ATOM 1621 C CA . GLY A 1 210 ? 4.793 -7.980 7.029 1.00 98.19 210 GLY A CA 1
ATOM 1622 C C . GLY A 1 210 ? 4.220 -8.327 5.652 1.00 98.19 210 GLY A C 1
ATOM 1623 O O . GLY A 1 210 ? 4.922 -8.375 4.644 1.00 98.19 210 GLY A O 1
ATOM 1624 N N . VAL A 1 211 ? 2.910 -8.557 5.594 1.00 98.75 211 VAL A N 1
ATOM 1625 C CA . VAL A 1 211 ? 2.182 -8.775 4.335 1.00 98.75 211 VAL A CA 1
ATOM 1626 C C . VAL A 1 211 ? 1.321 -7.573 3.975 1.00 98.75 211 VAL A C 1
ATOM 1628 O O . VAL A 1 211 ? 0.722 -6.935 4.842 1.00 98.75 211 VAL A O 1
ATOM 1631 N N . LEU A 1 212 ? 1.210 -7.297 2.677 1.00 98.62 212 LEU A N 1
ATOM 1632 C CA . LEU A 1 212 ? 0.297 -6.288 2.154 1.00 98.62 212 LEU A CA 1
ATOM 1633 C C . LEU A 1 212 ? -1.109 -6.868 1.980 1.00 98.62 212 LEU A C 1
ATOM 1635 O O . LEU A 1 212 ? -1.298 -7.859 1.274 1.00 98.62 212 LEU A O 1
ATOM 1639 N N . PHE A 1 213 ? -2.106 -6.205 2.556 1.00 98.69 213 PHE A N 1
ATOM 1640 C CA . PHE A 1 213 ? -3.512 -6.375 2.200 1.00 98.69 213 PHE A CA 1
ATOM 1641 C C . PHE A 1 213 ? -3.874 -5.271 1.211 1.00 98.69 213 PHE A C 1
ATOM 1643 O O . PHE A 1 213 ? -4.162 -4.133 1.597 1.00 98.69 213 PHE A O 1
ATOM 1650 N N . HIS A 1 214 ? -3.800 -5.604 -0.076 1.00 98.00 214 HIS A N 1
ATOM 1651 C CA . HIS A 1 214 ? -4.023 -4.647 -1.152 1.00 98.00 214 HIS A CA 1
ATOM 1652 C C . HIS A 1 214 ? -5.506 -4.573 -1.495 1.00 98.00 214 HIS A C 1
ATOM 1654 O O . HIS A 1 214 ? -6.132 -5.587 -1.810 1.00 98.00 214 HIS A O 1
ATOM 1660 N N . HIS A 1 215 ? -6.062 -3.368 -1.426 1.00 96.12 215 HIS A N 1
ATOM 1661 C CA . HIS A 1 215 ? -7.455 -3.100 -1.739 1.00 96.12 215 HIS A CA 1
ATOM 1662 C C . HIS A 1 215 ? -7.707 -3.149 -3.248 1.00 96.12 215 HIS A C 1
ATOM 1664 O O . HIS A 1 215 ? -7.396 -2.212 -3.984 1.00 96.12 215 HIS A O 1
ATOM 1670 N N . VAL A 1 216 ? -8.313 -4.246 -3.696 1.00 95.06 216 VAL A N 1
ATOM 1671 C CA . VAL A 1 216 ? -8.590 -4.505 -5.108 1.00 95.06 216 VAL A CA 1
ATOM 1672 C C . VAL A 1 216 ? -9.841 -3.739 -5.535 1.00 95.06 216 VAL A C 1
ATOM 1674 O O . VAL A 1 216 ? -10.940 -4.012 -5.053 1.00 95.06 216 VAL A O 1
ATOM 1677 N N . THR A 1 217 ? -9.674 -2.795 -6.463 1.00 92.50 217 THR A N 1
ATOM 1678 C CA . THR A 1 217 ? -10.754 -1.941 -6.993 1.00 92.50 217 THR A CA 1
ATOM 1679 C C . THR A 1 217 ? -10.663 -1.805 -8.510 1.00 92.50 217 THR A C 1
ATOM 1681 O O . THR A 1 217 ? -9.700 -2.261 -9.131 1.00 92.50 217 THR A O 1
ATOM 1684 N N . SER A 1 218 ? -11.638 -1.127 -9.121 1.00 89.62 218 SER A N 1
ATOM 1685 C CA . SER A 1 218 ? -11.562 -0.749 -10.538 1.00 89.62 218 SER A CA 1
ATOM 1686 C C . SER A 1 218 ? -10.486 0.302 -10.850 1.00 89.62 218 SER A C 1
ATOM 1688 O O . SER A 1 218 ? -10.160 0.495 -12.020 1.00 89.62 218 SER A O 1
ATOM 1690 N N . MET A 1 219 ? -9.943 0.989 -9.841 1.00 90.19 219 MET A N 1
ATOM 1691 C CA . MET A 1 219 ? -8.884 1.981 -10.014 1.00 90.19 219 MET A CA 1
ATOM 1692 C C . MET A 1 219 ? -7.521 1.301 -9.953 1.00 90.19 219 MET A C 1
ATOM 1694 O O . MET A 1 219 ? -7.098 0.845 -8.889 1.00 90.19 219 MET A O 1
ATOM 1698 N N . LYS A 1 220 ? -6.844 1.237 -11.100 1.00 88.19 220 LYS A N 1
ATOM 1699 C CA . LYS A 1 220 ? -5.532 0.608 -11.237 1.00 88.19 220 LYS A CA 1
ATOM 1700 C C . LYS A 1 220 ? -4.456 1.630 -11.551 1.00 88.19 220 LYS A C 1
ATOM 1702 O O . LYS A 1 220 ? -4.664 2.510 -12.384 1.00 88.19 220 LYS A O 1
ATOM 1707 N N . ASP A 1 221 ? -3.293 1.439 -10.945 1.00 88.69 221 ASP A N 1
ATOM 1708 C CA . ASP A 1 221 ? -2.060 2.052 -11.419 1.00 88.69 221 ASP A CA 1
ATOM 1709 C C . ASP A 1 221 ? -1.424 1.193 -12.526 1.00 88.69 221 ASP A C 1
ATOM 1711 O O . ASP A 1 221 ? -1.745 0.013 -12.695 1.00 88.69 221 ASP A O 1
ATOM 1715 N N . SER A 1 222 ?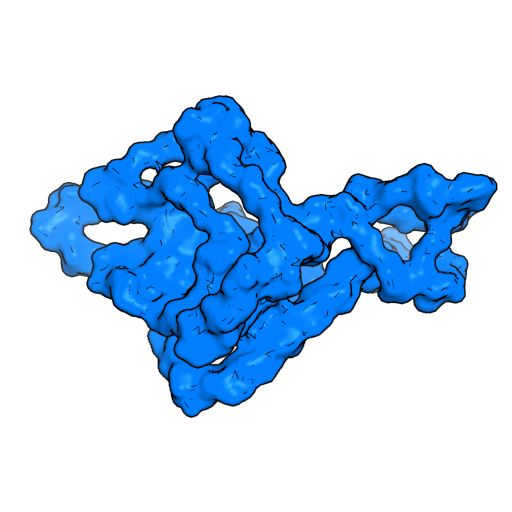 -0.495 1.783 -13.272 1.00 90.12 222 SER A N 1
ATOM 1716 C CA . SER A 1 222 ? 0.173 1.190 -14.434 1.00 90.12 222 SER A CA 1
ATOM 1717 C C . SER A 1 222 ? 0.865 -0.147 -14.150 1.00 90.12 222 SER A C 1
ATOM 1719 O O . SER A 1 222 ? 0.992 -0.962 -15.057 1.00 90.12 222 SER A O 1
ATOM 1721 N N . TYR A 1 223 ? 1.305 -0.392 -12.912 1.00 91.38 223 TYR A N 1
ATOM 1722 C CA . TYR A 1 223 ? 2.066 -1.584 -12.521 1.00 91.38 223 TYR A CA 1
ATOM 1723 C C . TYR A 1 223 ? 1.228 -2.654 -11.812 1.00 91.38 223 TYR A C 1
ATOM 1725 O O . TYR A 1 223 ? 1.743 -3.735 -11.533 1.00 91.38 223 TYR A O 1
ATOM 1733 N N . PHE A 1 224 ? -0.051 -2.403 -11.509 1.00 92.25 224 PHE A N 1
ATOM 1734 C CA . PHE A 1 224 ? -0.848 -3.333 -10.693 1.00 92.25 224 PHE A CA 1
ATOM 1735 C C . PHE A 1 224 ? -0.979 -4.715 -11.331 1.00 92.25 224 PHE A C 1
ATOM 1737 O O . PHE A 1 224 ? -0.988 -5.716 -10.622 1.00 92.25 224 PHE A O 1
ATOM 1744 N N . ASP A 1 225 ? -1.015 -4.795 -12.661 1.00 91.88 225 ASP A N 1
ATOM 1745 C CA . ASP A 1 225 ? -1.097 -6.078 -13.364 1.00 91.88 225 ASP A CA 1
ATOM 1746 C C . ASP A 1 225 ? 0.208 -6.895 -13.284 1.00 91.88 225 ASP A C 1
ATOM 1748 O O . ASP A 1 225 ? 0.196 -8.098 -13.568 1.00 91.88 225 ASP A O 1
ATOM 1752 N N . LEU A 1 226 ? 1.319 -6.285 -12.854 1.00 95.12 226 LEU A N 1
ATOM 1753 C CA . LEU A 1 226 ? 2.568 -6.981 -12.530 1.00 95.12 226 LEU A CA 1
ATOM 1754 C C . LEU A 1 226 ? 2.516 -7.630 -11.140 1.00 95.12 226 LEU A C 1
ATOM 1756 O O . LEU A 1 226 ? 3.190 -8.632 -10.907 1.00 95.12 226 LEU A O 1
ATOM 1760 N N . LEU A 1 227 ? 1.687 -7.113 -10.229 1.00 96.81 227 LEU A N 1
ATOM 1761 C CA . LEU A 1 227 ? 1.498 -7.681 -8.899 1.00 96.81 227 LEU A CA 1
ATOM 1762 C C . LEU A 1 227 ? 0.441 -8.793 -8.929 1.00 96.81 227 LEU A C 1
ATOM 1764 O O . LEU A 1 227 ? -0.695 -8.572 -9.351 1.00 96.81 227 LEU A O 1
ATOM 1768 N N . LYS A 1 228 ? 0.776 -9.998 -8.452 1.00 98.06 228 LYS A N 1
ATOM 1769 C CA . LYS A 1 228 ? -0.141 -11.140 -8.464 1.00 98.06 228 LYS A CA 1
ATOM 1770 C C . LYS A 1 228 ? -0.713 -11.408 -7.063 1.00 98.06 228 LYS A C 1
ATOM 1772 O O . LYS A 1 228 ? 0.046 -11.441 -6.088 1.00 98.06 228 LYS A O 1
ATOM 1777 N N . PRO A 1 229 ? -2.041 -11.594 -6.939 1.00 98.44 229 PRO A N 1
ATOM 1778 C CA . PRO A 1 229 ? -2.667 -11.934 -5.668 1.00 98.44 229 PRO A CA 1
ATOM 1779 C C . PRO A 1 229 ? -2.168 -13.300 -5.190 1.00 98.44 229 PRO A C 1
ATOM 1781 O O . PRO A 1 229 ? -2.026 -14.228 -5.983 1.00 98.44 229 PRO A O 1
ATOM 1784 N N . TYR A 1 230 ? -1.911 -13.409 -3.890 1.00 98.62 230 TYR A N 1
ATOM 1785 C CA . TYR A 1 230 ? -1.290 -14.552 -3.213 1.00 98.62 230 TYR A CA 1
ATOM 1786 C C . TYR A 1 230 ? 0.143 -14.896 -3.654 1.00 98.62 230 TYR A C 1
ATOM 1788 O O . TYR A 1 230 ? 0.672 -15.924 -3.233 1.00 98.62 230 TYR A O 1
ATOM 1796 N N . GLU A 1 231 ? 0.783 -14.026 -4.437 1.00 98.56 231 GLU A N 1
ATOM 1797 C CA . GLU A 1 231 ? 2.220 -14.067 -4.738 1.00 98.56 231 GLU A CA 1
ATOM 1798 C C . GLU A 1 231 ? 2.925 -12.867 -4.105 1.00 98.56 231 GLU A C 1
ATOM 1800 O O . GLU A 1 231 ? 3.889 -13.049 -3.375 1.00 98.56 231 GLU A O 1
ATOM 1805 N N . HIS A 1 232 ? 2.394 -11.654 -4.305 1.00 98.75 232 HIS A N 1
ATOM 1806 C CA . HIS A 1 232 ? 2.966 -10.411 -3.769 1.00 98.75 232 HIS A CA 1
ATOM 1807 C C . HIS A 1 232 ? 2.093 -9.754 -2.687 1.00 98.75 232 HIS A C 1
ATOM 1809 O O . HIS A 1 232 ? 2.556 -8.888 -1.953 1.00 98.75 232 HIS A O 1
ATOM 1815 N N . TYR A 1 233 ? 0.810 -10.113 -2.586 1.00 98.75 233 TYR A N 1
ATOM 1816 C CA . TYR A 1 233 ? -0.118 -9.509 -1.623 1.00 98.75 233 TYR A CA 1
ATOM 1817 C C . TYR A 1 233 ? -1.336 -10.400 -1.357 1.00 98.75 233 TYR A C 1
ATOM 1819 O O . TYR A 1 233 ? -1.639 -11.301 -2.138 1.00 98.75 233 TYR A O 1
ATOM 1827 N N . TYR A 1 234 ? -2.087 -10.107 -0.295 1.00 98.81 234 TYR A N 1
ATOM 1828 C CA . TYR A 1 234 ? -3.410 -10.685 -0.041 1.00 98.81 234 TYR A CA 1
ATOM 1829 C C . TYR A 1 234 ? -4.515 -9.754 -0.575 1.00 98.81 234 TYR A C 1
ATOM 1831 O O . TYR A 1 234 ? -4.517 -8.564 -0.240 1.00 98.81 234 TYR A O 1
ATOM 1839 N N . PRO A 1 235 ? -5.441 -10.244 -1.423 1.00 98.44 235 PRO A N 1
ATOM 1840 C CA . PRO A 1 235 ? -6.446 -9.407 -2.076 1.00 98.44 235 PRO A CA 1
ATOM 1841 C C . PRO A 1 235 ? -7.591 -9.038 -1.123 1.00 98.44 235 PRO A C 1
ATOM 1843 O O . PRO A 1 235 ? -8.495 -9.831 -0.845 1.00 98.44 235 PRO A O 1
ATOM 1846 N N . LEU A 1 236 ? -7.582 -7.796 -0.652 1.00 98.50 236 LEU A N 1
ATOM 1847 C CA . LEU A 1 236 ? -8.661 -7.213 0.135 1.00 98.50 236 LEU A CA 1
ATOM 1848 C C . LEU A 1 236 ? -9.774 -6.724 -0.802 1.00 98.50 236 LEU A C 1
ATOM 1850 O O . LEU A 1 236 ? -9.522 -5.951 -1.726 1.00 98.50 236 LEU A O 1
ATOM 1854 N N . LYS A 1 237 ? -11.009 -7.181 -0.573 1.00 97.19 237 LYS A N 1
ATOM 1855 C CA . LYS A 1 237 ? -12.183 -6.836 -1.391 1.00 97.19 237 LYS A CA 1
ATOM 1856 C C . LYS A 1 237 ? -12.503 -5.343 -1.311 1.00 97.19 237 LYS A C 1
ATOM 1858 O O . LYS A 1 237 ? -12.294 -4.719 -0.272 1.00 97.19 237 LYS A O 1
ATOM 1863 N N . GLU A 1 238 ? -13.097 -4.811 -2.382 1.00 94.62 238 GLU A N 1
ATOM 1864 C CA . GLU A 1 238 ? -13.503 -3.400 -2.511 1.00 94.62 238 GLU A CA 1
ATOM 1865 C C . GLU A 1 238 ? -14.396 -2.904 -1.353 1.00 94.62 238 GLU A C 1
ATOM 1867 O O . GLU A 1 238 ? -14.354 -1.748 -0.934 1.00 94.62 238 GLU A O 1
ATOM 1872 N N . ASP A 1 239 ? -15.238 -3.784 -0.816 1.00 92.88 239 ASP A N 1
ATOM 1873 C CA . ASP A 1 239 ? -16.155 -3.469 0.279 1.00 92.88 239 ASP A CA 1
ATOM 1874 C C . ASP A 1 239 ? -15.559 -3.724 1.674 1.00 92.88 239 ASP A C 1
ATOM 1876 O O . ASP A 1 239 ? -16.249 -3.499 2.677 1.00 92.88 239 ASP A O 1
ATOM 1880 N N . PHE A 1 240 ? -14.289 -4.143 1.738 1.00 95.00 240 PHE A N 1
ATOM 1881 C CA . PHE A 1 240 ? -13.537 -4.492 2.944 1.00 95.00 240 PHE A CA 1
ATOM 1882 C C . PHE A 1 240 ? -14.073 -5.734 3.690 1.00 95.00 240 PHE A C 1
ATOM 1884 O O . PHE A 1 240 ? -13.681 -5.994 4.827 1.00 95.00 240 PHE A O 1
ATOM 1891 N N . SER A 1 241 ? -14.981 -6.519 3.092 1.00 95.38 241 SER A N 1
ATOM 1892 C CA . SER A 1 241 ? -15.737 -7.545 3.827 1.00 95.38 241 SER A CA 1
ATOM 1893 C C . SER A 1 241 ? -14.912 -8.760 4.261 1.00 95.38 241 SER A C 1
ATOM 1895 O O . SER A 1 241 ? -15.337 -9.482 5.158 1.00 95.38 241 SER A O 1
ATOM 1897 N N . ASN A 1 242 ? -13.776 -9.027 3.611 1.00 98.00 242 ASN A N 1
ATOM 1898 C CA . ASN A 1 242 ? -12.914 -10.179 3.894 1.00 98.00 242 ASN A CA 1
ATOM 1899 C C . ASN A 1 242 ? -11.708 -9.838 4.781 1.00 98.00 242 ASN A C 1
ATOM 1901 O O . ASN A 1 242 ? -10.801 -10.650 4.892 1.00 98.00 242 ASN A O 1
ATOM 1905 N N . PHE A 1 243 ? -11.662 -8.663 5.415 1.00 98.25 243 PHE A N 1
ATOM 1906 C CA . PHE A 1 243 ? -10.505 -8.273 6.228 1.00 98.25 243 PHE A CA 1
ATOM 1907 C C . PHE A 1 243 ? -10.167 -9.291 7.333 1.00 98.25 243 PHE A C 1
ATOM 1909 O O . PHE A 1 243 ? -9.018 -9.710 7.445 1.00 98.25 243 PHE A O 1
ATOM 1916 N N . GLU A 1 244 ? -11.153 -9.718 8.127 1.00 97.62 244 GLU A N 1
ATOM 1917 C CA . GLU A 1 244 ? -10.924 -10.678 9.221 1.00 97.62 244 GLU A CA 1
ATOM 1918 C C . GLU A 1 244 ? -10.558 -12.078 8.701 1.00 97.62 244 GLU A C 1
ATOM 1920 O O . GLU A 1 244 ? -9.733 -12.758 9.305 1.00 97.62 244 GLU A O 1
ATOM 1925 N N . GLU A 1 245 ? -11.117 -12.475 7.552 1.00 98.50 245 GLU A N 1
ATOM 1926 C CA . GLU A 1 245 ? -10.767 -13.714 6.844 1.00 98.50 245 GLU A CA 1
ATOM 1927 C C . GLU A 1 245 ? -9.290 -13.700 6.429 1.00 98.50 245 GLU A C 1
ATOM 1929 O O . GLU A 1 245 ? -8.566 -14.636 6.747 1.00 98.50 245 GLU A O 1
ATOM 1934 N N . LEU A 1 246 ? -8.806 -12.604 5.830 1.00 98.75 246 LEU A N 1
ATOM 1935 C CA . LEU A 1 246 ? -7.395 -12.468 5.451 1.00 98.75 246 LEU A CA 1
ATOM 1936 C C . LEU A 1 246 ? -6.456 -12.489 6.664 1.00 98.75 246 LEU A C 1
ATOM 1938 O O . LEU A 1 246 ? -5.382 -13.085 6.598 1.00 98.75 246 LEU A O 1
ATOM 1942 N N . VAL A 1 247 ? -6.844 -11.860 7.782 1.00 98.69 247 VAL A N 1
ATOM 1943 C CA . VAL A 1 247 ? -6.071 -11.958 9.032 1.00 98.69 247 VAL A CA 1
ATOM 1944 C C . VAL A 1 247 ? -5.963 -13.418 9.473 1.00 98.69 247 VAL A C 1
ATOM 1946 O O . VAL A 1 247 ? -4.872 -13.866 9.833 1.00 98.69 247 VAL A O 1
ATOM 1949 N N . GLN A 1 248 ? -7.072 -14.160 9.438 1.00 98.62 248 GLN A N 1
ATOM 1950 C CA . GLN A 1 248 ? -7.085 -15.564 9.831 1.00 98.62 248 GLN A CA 1
ATOM 1951 C C . GLN A 1 248 ? -6.254 -16.433 8.877 1.00 98.62 248 GLN A C 1
ATOM 1953 O O . GLN A 1 248 ? -5.446 -17.220 9.353 1.00 98.62 248 GLN A O 1
ATOM 1958 N N . GLU A 1 249 ? -6.349 -16.223 7.560 1.00 98.50 249 GLU A N 1
ATOM 1959 C CA . GLU A 1 249 ? -5.523 -16.925 6.566 1.00 98.50 249 GLU A CA 1
ATOM 1960 C C . GLU A 1 249 ? -4.020 -16.781 6.850 1.00 98.50 249 GLU A C 1
ATOM 1962 O O . GLU A 1 249 ? -3.273 -17.756 6.771 1.00 98.50 249 GLU A O 1
ATOM 1967 N N . VAL A 1 250 ? -3.564 -15.575 7.207 1.00 98.69 250 VAL A N 1
ATOM 1968 C CA . VAL A 1 250 ? -2.149 -15.340 7.537 1.00 98.69 250 VAL A CA 1
ATOM 1969 C C . VAL A 1 250 ? -1.750 -16.017 8.850 1.00 98.69 250 VAL A C 1
ATOM 1971 O O . VAL A 1 250 ? -0.623 -16.494 8.972 1.00 98.69 250 VAL A O 1
ATOM 1974 N N . ARG A 1 251 ? -2.646 -16.046 9.845 1.00 98.31 251 ARG A N 1
ATOM 1975 C CA . ARG A 1 251 ? -2.395 -16.724 11.128 1.00 98.31 251 ARG A CA 1
ATOM 1976 C C . ARG A 1 251 ? -2.342 -18.242 10.975 1.00 98.31 251 ARG A C 1
ATOM 1978 O O . ARG A 1 251 ? -1.543 -18.877 11.658 1.00 98.31 251 ARG A O 1
ATOM 1985 N N . ASP A 1 252 ? -3.167 -18.796 10.093 1.00 98.56 252 ASP A N 1
ATOM 1986 C CA . ASP A 1 252 ? -3.265 -20.237 9.856 1.00 98.56 252 ASP A CA 1
ATOM 1987 C C . ASP A 1 252 ? -2.081 -20.780 9.037 1.00 98.56 252 ASP A C 1
ATOM 1989 O O . ASP A 1 252 ? -1.682 -21.928 9.230 1.00 98.56 252 ASP A O 1
ATOM 1993 N N . ASP A 1 253 ? -1.489 -19.965 8.155 1.00 98.50 253 ASP A N 1
ATOM 1994 C CA . ASP A 1 253 ? -0.318 -20.338 7.347 1.00 98.50 253 ASP A CA 1
ATOM 1995 C C . ASP A 1 253 ? 0.764 -19.233 7.345 1.00 98.50 253 ASP A C 1
ATOM 1997 O O . ASP A 1 253 ? 0.972 -18.533 6.340 1.00 98.50 253 ASP A O 1
ATOM 2001 N N . PRO A 1 254 ? 1.499 -19.068 8.464 1.00 98.31 254 PRO A N 1
ATOM 2002 C CA . PRO A 1 254 ? 2.548 -18.057 8.570 1.00 98.31 254 PRO A CA 1
ATOM 2003 C C . PRO A 1 254 ? 3.691 -18.293 7.574 1.00 98.31 254 PRO A C 1
ATOM 2005 O O . PRO A 1 254 ? 4.314 -17.337 7.120 1.00 98.31 254 PRO A O 1
ATOM 2008 N N . GLU A 1 255 ? 3.956 -19.538 7.170 1.00 98.56 255 GLU A N 1
ATOM 2009 C CA . GLU A 1 255 ? 5.013 -19.848 6.203 1.00 98.56 255 GLU A CA 1
ATOM 2010 C C . GLU A 1 255 ? 4.648 -19.391 4.787 1.00 98.56 255 GLU A C 1
ATOM 2012 O O . GLU A 1 255 ? 5.493 -18.852 4.068 1.00 98.56 255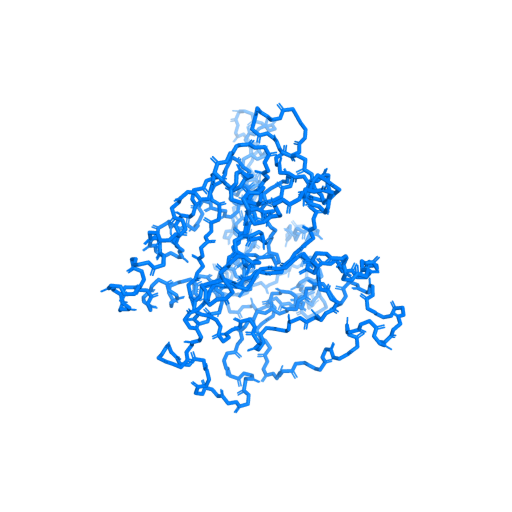 GLU A O 1
ATOM 2017 N N . LYS A 1 256 ? 3.385 -19.545 4.369 1.00 98.62 256 LYS A N 1
ATOM 2018 C CA . LYS A 1 256 ? 2.892 -18.931 3.127 1.00 98.62 256 LYS A CA 1
ATOM 2019 C C . LYS A 1 256 ? 2.966 -17.415 3.194 1.00 98.62 256 LYS A C 1
ATOM 2021 O O . LYS A 1 256 ? 3.392 -16.793 2.223 1.00 98.62 256 LYS A O 1
ATOM 2026 N N . ALA A 1 257 ? 2.593 -16.822 4.321 1.00 98.75 257 ALA A N 1
ATOM 2027 C CA . ALA A 1 257 ? 2.643 -15.379 4.490 1.00 98.75 257 ALA A CA 1
ATOM 2028 C C . ALA A 1 257 ? 4.077 -14.821 4.403 1.00 98.75 257 ALA A C 1
ATOM 2030 O O . ALA A 1 257 ? 4.296 -13.860 3.665 1.00 98.75 257 ALA A O 1
ATOM 2031 N N . LYS A 1 258 ? 5.062 -15.485 5.026 1.00 98.62 258 LYS A N 1
ATOM 2032 C CA . LYS A 1 258 ? 6.496 -15.172 4.871 1.00 98.62 258 LYS A CA 1
ATOM 2033 C C . LYS A 1 258 ? 6.950 -15.250 3.412 1.00 98.62 258 LYS A C 1
ATOM 2035 O O . LYS A 1 258 ? 7.651 -14.358 2.946 1.00 98.62 258 LYS A O 1
ATOM 2040 N N . ARG A 1 259 ? 6.530 -16.283 2.666 1.00 98.75 259 ARG A N 1
ATOM 2041 C CA . ARG A 1 259 ? 6.858 -16.412 1.231 1.00 98.75 259 ARG A CA 1
ATOM 2042 C C . ARG A 1 259 ? 6.277 -15.271 0.395 1.00 98.75 259 ARG A C 1
ATOM 2044 O O . ARG A 1 259 ? 6.987 -14.743 -0.453 1.00 98.75 259 ARG A O 1
ATOM 2051 N N . ILE A 1 260 ? 5.025 -14.884 0.648 1.00 98.88 260 ILE A N 1
ATOM 2052 C CA . ILE A 1 260 ? 4.368 -13.767 -0.051 1.00 98.88 260 ILE A CA 1
ATOM 2053 C C . ILE A 1 260 ? 5.073 -12.442 0.257 1.00 98.88 260 ILE A C 1
ATOM 2055 O O . ILE A 1 260 ? 5.362 -11.676 -0.657 1.00 98.88 260 ILE A O 1
ATOM 2059 N N . SER A 1 261 ? 5.393 -12.191 1.530 1.00 98.56 261 SER A N 1
ATOM 2060 C CA . SER A 1 261 ? 6.152 -11.005 1.949 1.00 98.56 261 SER A CA 1
ATOM 2061 C C . SER A 1 261 ? 7.525 -10.944 1.264 1.00 98.56 261 SER A C 1
ATOM 2063 O O . SER A 1 261 ? 7.855 -9.953 0.616 1.00 98.56 261 SER A O 1
ATOM 2065 N N . ALA A 1 262 ? 8.288 -12.043 1.283 1.00 98.44 262 ALA A N 1
ATOM 2066 C CA . ALA A 1 262 ? 9.599 -12.101 0.639 1.00 98.44 262 ALA A CA 1
ATOM 2067 C C . ALA A 1 262 ? 9.530 -11.888 -0.885 1.00 98.44 262 ALA A C 1
ATOM 2069 O O . ALA A 1 262 ? 10.377 -11.193 -1.449 1.00 98.44 262 ALA A O 1
ATOM 2070 N N . ALA A 1 263 ? 8.522 -12.457 -1.554 1.00 98.81 263 ALA A N 1
ATOM 2071 C CA . ALA A 1 263 ? 8.299 -12.252 -2.982 1.00 98.81 263 ALA A CA 1
ATOM 2072 C C . ALA A 1 263 ? 7.926 -10.795 -3.299 1.00 98.81 263 ALA A C 1
ATOM 2074 O O . ALA A 1 263 ? 8.436 -10.236 -4.268 1.00 98.81 263 ALA A O 1
ATOM 2075 N N . ALA A 1 264 ? 7.107 -10.152 -2.460 1.00 98.50 264 ALA A N 1
ATOM 2076 C CA . ALA A 1 264 ? 6.793 -8.729 -2.571 1.00 98.50 264 ALA A CA 1
ATOM 2077 C C . ALA A 1 264 ? 8.055 -7.860 -2.468 1.00 98.50 264 ALA A C 1
ATOM 2079 O O . ALA A 1 264 ? 8.306 -7.028 -3.340 1.00 98.50 264 ALA A O 1
ATOM 2080 N N . THR A 1 265 ? 8.898 -8.104 -1.460 1.00 97.69 265 THR A N 1
ATOM 2081 C CA . THR A 1 265 ? 10.164 -7.379 -1.291 1.00 97.69 265 THR A CA 1
ATOM 2082 C C . THR A 1 265 ? 11.103 -7.597 -2.478 1.00 97.69 265 THR A C 1
ATOM 2084 O O . THR A 1 265 ? 11.715 -6.645 -2.963 1.00 97.69 265 THR A O 1
ATOM 2087 N N . ALA A 1 266 ? 11.220 -8.832 -2.976 1.00 98.00 266 ALA A N 1
ATOM 2088 C CA . ALA A 1 266 ? 12.039 -9.141 -4.147 1.00 98.00 266 ALA A CA 1
ATOM 2089 C C . ALA A 1 266 ? 11.526 -8.428 -5.407 1.00 98.00 266 ALA A C 1
ATOM 2091 O O . ALA A 1 266 ? 12.323 -7.864 -6.156 1.00 98.00 266 ALA A O 1
ATOM 2092 N N . TRP A 1 267 ? 10.204 -8.387 -5.600 1.00 97.94 267 TRP A N 1
ATOM 2093 C CA . TRP A 1 267 ? 9.585 -7.637 -6.688 1.00 97.94 267 TRP A CA 1
ATOM 2094 C C . TRP A 1 267 ? 9.920 -6.148 -6.600 1.00 97.94 267 TRP A C 1
ATOM 2096 O O . TRP A 1 267 ? 10.318 -5.566 -7.602 1.00 97.94 267 TRP A O 1
ATOM 2106 N N . VAL A 1 268 ? 9.839 -5.536 -5.411 1.00 96.31 268 VAL A N 1
ATOM 2107 C CA . VAL A 1 268 ? 10.190 -4.118 -5.225 1.00 96.31 268 VAL A CA 1
ATOM 2108 C C . VAL A 1 268 ? 11.659 -3.856 -5.563 1.00 96.31 268 VAL A C 1
ATOM 2110 O O . VAL A 1 268 ? 11.951 -2.905 -6.288 1.00 96.31 268 VAL A O 1
ATOM 2113 N N . LYS A 1 269 ? 12.577 -4.707 -5.081 1.00 95.19 269 LYS A N 1
ATOM 2114 C CA . LYS A 1 269 ? 14.020 -4.600 -5.367 1.00 95.19 269 LYS A CA 1
ATOM 2115 C C . LYS A 1 269 ? 14.321 -4.618 -6.862 1.00 95.19 269 LYS A C 1
ATOM 2117 O O . LYS A 1 269 ? 15.213 -3.907 -7.305 1.00 95.19 269 LYS A O 1
ATOM 2122 N N . GLU A 1 270 ? 13.582 -5.411 -7.628 1.00 95.88 270 GLU A N 1
ATOM 2123 C CA . GLU A 1 270 ? 13.775 -5.500 -9.073 1.00 95.88 270 GLU A CA 1
ATOM 2124 C C . GLU A 1 270 ? 13.043 -4.388 -9.832 1.00 95.88 270 GLU A C 1
ATOM 2126 O O . GLU A 1 270 ? 13.616 -3.751 -10.715 1.00 95.88 270 GLU A O 1
ATOM 2131 N N . PHE A 1 271 ? 11.783 -4.116 -9.485 1.00 94.00 271 PHE A N 1
ATOM 2132 C CA . PHE A 1 271 ? 10.944 -3.151 -10.193 1.00 94.00 271 PHE A CA 1
ATOM 2133 C C . PHE A 1 271 ? 11.455 -1.715 -10.055 1.00 94.00 271 PHE A C 1
ATOM 2135 O O . PHE A 1 271 ? 11.330 -0.940 -11.001 1.00 94.00 271 PHE A O 1
ATOM 2142 N N . ARG A 1 272 ? 12.055 -1.360 -8.909 1.00 91.75 272 ARG A N 1
ATOM 2143 C CA . ARG A 1 272 ? 12.564 -0.001 -8.658 1.00 91.75 272 ARG A CA 1
ATOM 2144 C C . ARG A 1 272 ? 13.778 0.377 -9.510 1.00 91.75 272 ARG A C 1
ATOM 2146 O O . ARG A 1 272 ? 14.083 1.561 -9.613 1.00 91.75 272 ARG A O 1
ATOM 2153 N N . LYS A 1 273 ? 14.499 -0.599 -10.069 1.00 91.19 273 LYS A N 1
ATOM 2154 C CA . LYS A 1 273 ? 15.721 -0.350 -10.843 1.00 91.19 273 LYS A CA 1
ATOM 2155 C C . LYS A 1 273 ? 15.422 0.519 -12.056 1.00 91.19 273 LYS A C 1
ATOM 2157 O O . LYS A 1 273 ? 14.377 0.373 -12.693 1.00 91.19 273 LYS A O 1
ATOM 2162 N N . VAL A 1 274 ? 16.372 1.375 -12.433 1.00 87.75 274 VAL A N 1
ATOM 2163 C CA . VAL A 1 274 ? 16.189 2.317 -13.551 1.00 87.75 274 VAL A CA 1
ATOM 2164 C C . VAL A 1 274 ? 15.840 1.572 -14.844 1.00 87.75 274 VAL A C 1
ATOM 2166 O O . VAL A 1 274 ? 14.891 1.944 -15.534 1.00 87.75 274 VAL A O 1
ATOM 2169 N N . GLY A 1 275 ? 16.541 0.472 -15.140 1.00 88.50 275 GLY A N 1
ATOM 2170 C CA . GLY A 1 275 ? 16.265 -0.358 -16.316 1.00 88.50 275 GLY A CA 1
ATOM 2171 C C . GLY A 1 275 ? 14.849 -0.948 -16.326 1.00 88.50 275 GLY A C 1
ATOM 2172 O O . GLY A 1 275 ? 14.153 -0.859 -17.340 1.00 88.50 275 GLY A O 1
ATOM 2173 N N . SER A 1 276 ? 14.388 -1.474 -15.188 1.00 91.88 276 SER A N 1
ATOM 2174 C CA . SER A 1 276 ? 13.039 -2.034 -15.020 1.00 91.88 276 SER A CA 1
ATOM 2175 C C . SER A 1 276 ? 11.949 -0.983 -15.214 1.00 91.88 276 SER A C 1
ATOM 2177 O O . SER A 1 276 ? 10.975 -1.221 -15.931 1.00 91.88 276 SER A O 1
ATOM 2179 N N . LEU A 1 277 ? 12.130 0.212 -14.648 1.00 88.94 277 LEU A N 1
ATOM 2180 C CA . LEU A 1 277 ? 11.197 1.327 -14.813 1.00 88.94 277 LEU A CA 1
ATOM 2181 C C . LEU A 1 277 ? 11.133 1.812 -16.266 1.00 88.94 277 LEU A C 1
ATOM 2183 O O . LEU A 1 277 ? 10.042 2.073 -16.785 1.00 88.94 277 LEU A O 1
ATOM 2187 N N . LEU A 1 278 ? 12.280 1.908 -16.947 1.00 87.69 278 LEU A N 1
ATOM 2188 C CA . LEU A 1 278 ? 12.335 2.246 -18.372 1.00 87.69 278 LEU A CA 1
ATOM 2189 C C . LEU A 1 278 ? 11.622 1.186 -19.215 1.00 87.69 278 LEU A C 1
ATOM 2191 O O . LEU A 1 278 ? 10.815 1.536 -20.080 1.00 87.69 278 LEU A O 1
ATOM 2195 N N . LYS A 1 279 ? 11.857 -0.103 -18.937 1.00 90.50 279 LYS A N 1
ATOM 2196 C CA . LYS A 1 279 ? 11.198 -1.207 -19.643 1.00 90.50 279 LYS A CA 1
ATOM 2197 C C . LYS A 1 279 ? 9.688 -1.198 -19.433 1.00 90.50 279 LYS A C 1
ATOM 2199 O O . LYS A 1 279 ? 8.942 -1.305 -20.405 1.00 90.50 279 LYS A O 1
ATOM 2204 N N . HIS A 1 280 ? 9.240 -1.006 -18.192 1.00 91.56 280 HIS A N 1
ATOM 2205 C CA . HIS A 1 280 ? 7.821 -0.909 -17.846 1.00 91.56 280 HIS A CA 1
ATOM 2206 C C . HIS A 1 280 ? 7.124 0.209 -18.621 1.00 91.56 280 HIS A C 1
ATOM 2208 O O . HIS A 1 280 ? 6.078 -0.012 -19.232 1.00 91.56 280 HIS A O 1
ATOM 2214 N N . ASN A 1 281 ? 7.725 1.400 -18.659 1.00 88.12 281 ASN A N 1
ATOM 2215 C CA . ASN A 1 281 ? 7.184 2.516 -19.430 1.00 88.12 281 ASN A CA 1
ATOM 2216 C C . ASN A 1 281 ? 7.194 2.243 -20.941 1.00 88.12 281 ASN A C 1
ATOM 2218 O O . ASN A 1 281 ? 6.236 2.587 -21.636 1.00 88.12 281 ASN A O 1
ATOM 2222 N N . TYR A 1 282 ? 8.254 1.624 -21.463 1.00 89.81 282 TYR A N 1
ATOM 2223 C CA . TYR A 1 282 ? 8.332 1.259 -22.875 1.00 89.81 282 TYR A CA 1
ATOM 2224 C C . TYR A 1 282 ? 7.173 0.336 -23.280 1.00 89.81 282 TYR A C 1
ATOM 2226 O O . TYR A 1 282 ? 6.469 0.608 -24.257 1.00 89.81 282 TYR A O 1
ATOM 2234 N N . ASP A 1 283 ? 6.934 -0.711 -22.490 1.00 91.56 283 ASP A N 1
ATOM 2235 C CA . ASP A 1 283 ? 5.900 -1.711 -22.760 1.00 91.56 283 ASP A CA 1
ATOM 2236 C C . ASP A 1 283 ? 4.483 -1.181 -22.527 1.00 91.56 283 ASP A C 1
ATOM 2238 O O . ASP A 1 283 ? 3.572 -1.489 -23.298 1.00 91.56 283 ASP A O 1
ATOM 2242 N N . THR A 1 284 ? 4.292 -0.381 -21.476 1.00 89.81 284 THR A N 1
ATOM 2243 C CA . THR A 1 284 ? 2.964 0.058 -21.023 1.00 89.81 284 THR A CA 1
ATOM 2244 C C . THR A 1 284 ? 2.496 1.335 -21.718 1.00 89.81 284 THR A C 1
ATOM 2246 O O . THR A 1 284 ? 1.294 1.529 -21.896 1.00 89.81 284 THR A O 1
ATOM 2249 N N . LEU A 1 285 ? 3.419 2.201 -22.147 1.00 89.31 285 LEU A N 1
ATOM 2250 C CA . LEU A 1 285 ? 3.097 3.497 -22.748 1.00 89.31 285 LEU A CA 1
ATOM 2251 C C . LEU A 1 285 ? 3.613 3.625 -24.181 1.00 89.31 285 LEU A C 1
ATOM 2253 O O . LEU A 1 285 ? 2.813 3.837 -25.091 1.00 89.31 285 LEU A O 1
ATOM 2257 N N . ALA A 1 286 ? 4.925 3.503 -24.404 1.00 89.38 286 ALA A N 1
ATOM 2258 C CA . ALA A 1 286 ? 5.525 3.866 -25.692 1.00 89.38 286 ALA A CA 1
ATOM 2259 C C . ALA A 1 286 ? 5.027 2.976 -26.844 1.00 89.38 286 ALA A C 1
ATOM 2261 O O . ALA A 1 286 ? 4.589 3.482 -27.881 1.00 89.38 286 ALA A O 1
ATOM 2262 N N . VAL A 1 287 ? 5.040 1.654 -26.651 1.00 90.00 287 VAL A N 1
ATOM 2263 C CA . VAL A 1 287 ? 4.582 0.691 -27.663 1.00 90.00 287 VAL A CA 1
ATOM 2264 C C . VAL A 1 287 ? 3.074 0.816 -27.941 1.00 90.00 287 VAL A C 1
ATOM 2266 O O . VAL A 1 287 ? 2.702 0.917 -29.116 1.00 90.00 287 VAL A O 1
ATOM 2269 N N . PRO A 1 288 ? 2.175 0.846 -26.933 1.00 91.00 288 PRO A N 1
ATOM 2270 C CA . PRO A 1 288 ? 0.746 1.056 -27.172 1.00 91.00 288 PRO A CA 1
ATOM 2271 C C . PRO A 1 288 ? 0.420 2.409 -27.812 1.00 91.00 288 PRO A C 1
ATOM 2273 O O . PRO A 1 288 ? -0.451 2.475 -28.684 1.00 91.00 288 PRO A O 1
ATOM 2276 N N . LEU A 1 289 ? 1.127 3.478 -27.430 1.00 91.00 289 LEU A N 1
ATOM 2277 C CA . LEU A 1 289 ? 0.927 4.809 -28.000 1.00 91.00 289 LEU A CA 1
ATOM 2278 C C . LEU A 1 289 ? 1.302 4.844 -29.483 1.00 91.00 289 LEU A C 1
ATOM 2280 O O . LEU A 1 289 ? 0.506 5.319 -30.287 1.00 91.00 289 LEU A O 1
ATOM 2284 N N . ALA A 1 290 ? 2.453 4.287 -29.871 1.00 90.94 290 ALA A N 1
ATOM 2285 C CA . ALA A 1 290 ? 2.857 4.229 -31.277 1.00 90.94 290 ALA A CA 1
ATOM 2286 C C . ALA A 1 290 ? 1.835 3.476 -32.142 1.00 90.94 290 ALA A C 1
ATOM 2288 O O . ALA A 1 290 ? 1.419 3.975 -33.186 1.00 90.94 290 ALA A O 1
ATOM 2289 N N . ARG A 1 291 ? 1.332 2.334 -31.650 1.00 90.56 291 ARG A N 1
ATOM 2290 C CA . ARG A 1 291 ? 0.257 1.572 -32.313 1.00 90.56 291 ARG A CA 1
ATOM 2291 C C . ARG A 1 291 ? -1.047 2.360 -32.443 1.00 90.56 291 ARG A C 1
ATOM 2293 O O . ARG A 1 291 ? -1.797 2.140 -33.388 1.00 90.56 291 ARG A O 1
ATOM 2300 N N . SER A 1 292 ? -1.336 3.232 -31.479 1.00 92.56 292 SER A N 1
ATOM 2301 C CA . SER A 1 292 ? -2.544 4.064 -31.480 1.00 92.56 292 SER A CA 1
ATOM 2302 C C . SER A 1 292 ? -2.422 5.253 -32.436 1.00 92.56 292 SER A C 1
ATOM 2304 O O . SER A 1 292 ? -3.412 5.648 -33.045 1.00 92.56 292 SER A O 1
ATOM 2306 N N . LEU A 1 293 ? -1.217 5.814 -32.574 1.00 93.94 293 LEU A N 1
ATOM 2307 C CA . LEU A 1 293 ? -0.924 6.925 -33.481 1.00 93.94 293 LEU A CA 1
ATOM 2308 C C . LEU A 1 293 ? -0.833 6.481 -34.945 1.00 93.94 293 LEU A C 1
ATOM 2310 O O . LEU A 1 293 ? -1.236 7.232 -35.829 1.00 93.94 293 LEU A O 1
ATOM 2314 N N . ASP A 1 294 ? -0.337 5.269 -35.199 1.00 92.69 294 ASP A N 1
ATOM 2315 C CA . ASP A 1 294 ? -0.260 4.688 -36.536 1.00 92.69 294 ASP A CA 1
ATOM 2316 C C . ASP A 1 294 ? -0.793 3.243 -36.562 1.00 92.69 294 ASP A C 1
ATOM 2318 O O . ASP A 1 294 ? -0.056 2.277 -36.323 1.00 92.69 294 ASP A O 1
ATOM 2322 N N . PRO A 1 295 ? -2.072 3.065 -36.933 1.00 85.75 295 PRO A N 1
ATOM 2323 C CA . PRO A 1 295 ? -2.675 1.746 -37.080 1.00 85.75 295 PRO A CA 1
ATOM 2324 C C . PRO A 1 295 ? -2.023 0.875 -38.164 1.00 85.75 295 PRO A C 1
ATOM 2326 O O . PRO A 1 295 ? -2.200 -0.345 -38.140 1.00 85.75 295 PRO A O 1
ATOM 2329 N N . THR A 1 296 ? -1.276 1.466 -39.110 1.00 90.31 296 THR A N 1
ATOM 2330 C CA . THR A 1 296 ? -0.549 0.715 -40.150 1.00 90.31 296 THR A CA 1
ATOM 2331 C C . THR A 1 296 ? 0.715 0.042 -39.617 1.00 90.31 296 THR A C 1
ATOM 2333 O O . THR A 1 296 ? 1.262 -0.829 -40.294 1.00 90.31 296 THR A O 1
ATOM 2336 N N . ARG A 1 297 ? 1.124 0.382 -38.383 1.00 81.12 297 ARG A N 1
ATOM 2337 C CA . ARG A 1 297 ? 2.318 -0.125 -37.689 1.00 81.12 297 ARG A CA 1
ATOM 2338 C C . ARG A 1 297 ? 3.635 0.196 -38.403 1.00 81.12 297 ARG A C 1
ATOM 2340 O O . ARG A 1 297 ? 4.594 -0.550 -38.263 1.00 81.12 297 ARG A O 1
ATOM 2347 N N . GLN A 1 298 ? 3.687 1.283 -39.169 1.00 87.19 298 GLN A N 1
ATOM 2348 C CA . GLN A 1 298 ? 4.934 1.779 -39.756 1.00 87.19 298 GLN A CA 1
ATOM 2349 C C . GLN A 1 298 ? 5.712 2.647 -38.758 1.00 87.19 298 GLN A C 1
ATOM 2351 O O . GLN A 1 298 ? 6.941 2.658 -38.776 1.00 87.19 298 GLN A O 1
ATOM 2356 N N . LEU A 1 299 ? 5.012 3.347 -37.862 1.00 87.25 299 LEU A N 1
ATOM 2357 C CA . LEU A 1 299 ? 5.603 4.009 -36.705 1.00 87.25 299 LEU A CA 1
ATOM 2358 C C . LEU A 1 299 ? 5.919 2.973 -35.621 1.00 87.25 299 LEU A C 1
ATOM 2360 O O . LEU A 1 299 ? 5.052 2.581 -34.838 1.00 87.25 299 LEU A O 1
ATOM 2364 N N . GLU A 1 300 ? 7.182 2.569 -35.544 1.00 84.69 300 GLU A N 1
ATOM 2365 C CA . GLU A 1 300 ? 7.690 1.736 -34.457 1.00 84.69 300 GLU A CA 1
ATOM 2366 C C . GLU A 1 300 ? 8.608 2.557 -33.541 1.00 84.69 300 GLU A C 1
ATOM 2368 O O . GLU A 1 300 ? 9.504 3.255 -34.031 1.00 84.69 300 GLU A O 1
ATOM 2373 N N . PRO A 1 301 ? 8.424 2.501 -32.207 1.00 86.75 301 PRO A N 1
ATOM 2374 C CA . PRO A 1 301 ? 9.435 3.003 -31.289 1.00 86.75 301 PRO A CA 1
ATOM 2375 C C . PRO A 1 301 ? 10.761 2.285 -31.547 1.00 86.75 301 PRO A C 1
ATOM 2377 O O . PRO A 1 301 ? 10.765 1.099 -31.879 1.00 86.75 301 PRO A O 1
ATOM 2380 N N . ILE A 1 302 ? 11.886 2.967 -31.314 1.00 87.75 302 ILE A N 1
ATOM 2381 C CA . ILE A 1 302 ? 13.202 2.311 -31.299 1.00 87.75 302 ILE A CA 1
ATOM 2382 C C . ILE A 1 302 ? 13.107 1.080 -30.388 1.00 87.75 302 ILE A C 1
ATOM 2384 O O . ILE A 1 302 ? 12.593 1.175 -29.272 1.00 87.75 302 ILE A O 1
ATOM 2388 N N . ALA A 1 303 ? 13.546 -0.083 -30.873 1.00 89.62 303 ALA A N 1
ATOM 2389 C CA . ALA A 1 303 ? 13.492 -1.314 -30.092 1.00 89.62 303 ALA A CA 1
ATOM 2390 C C . ALA A 1 303 ? 14.246 -1.133 -28.764 1.00 89.62 303 ALA A C 1
ATOM 2392 O O . ALA A 1 303 ? 15.344 -0.577 -28.755 1.00 89.62 303 ALA A O 1
ATOM 2393 N N . PHE A 1 304 ? 13.680 -1.613 -27.651 1.00 88.69 304 PHE A N 1
ATOM 2394 C CA . PHE A 1 304 ? 14.227 -1.350 -26.311 1.00 88.69 304 PHE A CA 1
ATOM 2395 C C . PHE A 1 304 ? 15.723 -1.693 -26.187 1.00 88.69 304 PHE A C 1
ATOM 2397 O O . PHE A 1 304 ? 16.507 -0.858 -25.754 1.00 88.69 304 PHE A O 1
ATOM 2404 N N . HIS A 1 305 ? 16.137 -2.869 -26.670 1.00 88.94 305 HIS A N 1
ATOM 2405 C CA . HIS A 1 305 ? 17.537 -3.321 -26.654 1.00 88.94 305 HIS A CA 1
ATOM 2406 C C . HIS A 1 305 ? 18.472 -2.501 -27.565 1.00 88.94 305 HIS A C 1
ATOM 2408 O O . HIS A 1 305 ? 19.683 -2.523 -27.388 1.00 88.94 305 HIS A O 1
ATOM 2414 N N . VAL A 1 306 ? 17.932 -1.783 -28.556 1.00 87.69 306 VAL A N 1
ATOM 2415 C CA . VAL A 1 306 ? 18.710 -0.855 -29.395 1.00 87.69 306 VAL A CA 1
ATOM 2416 C C . VAL A 1 306 ? 18.900 0.477 -28.672 1.00 87.69 306 VAL A C 1
ATOM 2418 O O . VAL A 1 306 ? 19.962 1.083 -28.774 1.00 87.69 306 VAL A O 1
ATOM 2421 N N . ALA A 1 307 ? 17.882 0.938 -27.939 1.00 82.50 307 ALA A N 1
ATOM 2422 C CA . ALA A 1 307 ? 17.960 2.156 -27.135 1.00 82.50 307 ALA A CA 1
ATOM 2423 C C . ALA A 1 307 ? 18.803 1.973 -25.859 1.00 82.50 307 ALA A C 1
ATOM 2425 O O . ALA A 1 307 ? 19.416 2.935 -25.400 1.00 82.50 307 ALA A O 1
ATOM 2426 N N . HIS A 1 308 ? 18.847 0.752 -25.319 1.00 84.31 308 HIS A N 1
ATOM 2427 C CA . HIS A 1 308 ? 19.536 0.394 -24.079 1.00 84.31 308 HIS A CA 1
ATOM 2428 C C . HIS A 1 308 ? 20.368 -0.888 -24.274 1.00 84.31 308 HIS A C 1
ATOM 2430 O O . HIS A 1 308 ? 19.971 -1.953 -23.813 1.00 84.31 308 HIS A O 1
ATOM 2436 N N . PRO A 1 309 ? 21.507 -0.818 -24.986 1.00 84.25 309 PRO A N 1
ATOM 2437 C CA . PRO A 1 309 ? 22.293 -1.999 -25.363 1.00 84.25 309 PRO A CA 1
ATOM 2438 C C . PRO A 1 309 ? 22.981 -2.714 -24.191 1.00 84.25 309 PRO A C 1
ATOM 2440 O O . PRO A 1 309 ? 23.440 -3.840 -24.361 1.00 84.25 309 PRO A O 1
ATOM 2443 N N . ASN A 1 310 ? 23.066 -2.061 -23.031 1.00 84.12 310 ASN A N 1
ATOM 2444 C CA . ASN A 1 310 ? 23.691 -2.594 -21.823 1.00 84.12 310 ASN A CA 1
ATOM 2445 C C . ASN A 1 310 ? 22.671 -3.145 -20.805 1.00 84.12 310 ASN A C 1
ATOM 2447 O O . ASN A 1 310 ? 23.085 -3.555 -19.721 1.00 84.12 310 ASN A O 1
ATOM 2451 N N . LEU A 1 311 ? 21.372 -3.168 -21.151 1.00 82.88 311 LEU A N 1
ATOM 245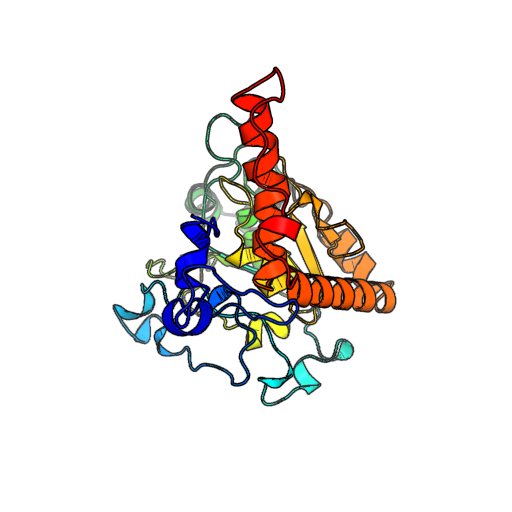2 C CA . LEU A 1 311 ? 20.284 -3.781 -20.374 1.00 82.88 311 LEU A CA 1
ATOM 2453 C C . LEU A 1 311 ? 19.902 -5.174 -20.884 1.00 82.88 311 LEU A C 1
ATOM 2455 O O . LEU A 1 311 ? 19.901 -5.386 -22.119 1.00 82.88 311 LEU A O 1
#

InterPro domains:
  IPR006598 Glycosyl transferase CAP10 domain [PF05686] (139-270)
  IPR051091 Protein O-Glucosyltransferase/Glycosyltransferase 90 [PTHR12203] (75-270)

Secondary structure (DSSP, 8-state):
------TTSGGGS-HHHHHTTSSS----TTPPP-SGGG---SS----GGGSGGGGGGGGSGGGT------GGG-S-GGGGSGGGSEEEEEEEE----BS-SS-TT-B--GGGGHHHHHT-SSHHHHHHHHHTSSSS-HHHHHHHHHHH-TTTEEEEE--TT------TT--B------HHHHTTEEEEEE--BTTB--HHHHHHHHTSSSEEEEE--S---TTGGGS-BTTTBEEE-TT-TTHHHHHHHHHH-HHHHHHHHHHHHHHHHHHTSHHHHHHHHIIIIIHHHHHHH-TTS---PPPHHHH-TT-

Sequence (311 aa):
MHSATLLVLIDCMDIDKTLGPSPTLDVTPDMEPTCEFLEMPSTKDDMSKCDRSAGSSATSLDCRYYGLFNIDAMENKSDYEWDNLIDKAIWRGSDYVFLSGHWPNSKPEGESFFNEIASSANREGKMKKLIAGNRIGPRMKAVLMSKLNSSLIDAKFFNWGGGHAAGPLHLDTREHIEEDTFGKYRYQLDLGGGGGTTWSGVIPKLAMPGVLFHHVTSMKDSYFDLLKPYEHYYPLKEDFSNFEELVQEVRDDPEKAKRISAAATAWVKEFRKVGSLLKHNYDTLAVPLARSLDPTRQLEPIAFHVAHPNL

Radius of gyration: 21.4 Å; chains: 1; bounding box: 58×45×62 Å

pLDDT: mean 86.12, std 14.45, range [35.66, 98.88]

Organism: Ostreococcus lucimarinus (strain CCE9901) (NCBI:txid436017)

Foldseek 3Di:
DFAPDPPVQPQQDPCCVQQPVHPARAAAQQAFTPDFLLAADQADDDPPCLQCVVPPSVQDPPVQGGYAHDLNRDPDSVLLPLVNAQLAEEDEEAFAWFAPDPDPLIEGTLVVCPCVLVPDPCNLVVLVVVLPDSRHFPLNNLLSCCLNCVSHYHHAYEDRSDDDDCPPSSRHDSDDDDLNRQLSHQEYEAGQHRQGGDCRRPLNNLQRQHAYAGEDDPRDDLCVVVDDDLQQHPDQYRSNPCVVVVSVVCVVCVVSRSRNSVSSNVCSSSCSHPLNVVVSCCVRPVQVVQCVVDVVPPRDDDPSCNSHVND